Protein 4N6K (pdb70)

Solvent-accessible surface area: 13671 Å² total; per-residue (Å²): 120,163,11,49,0,80,0,1,1,22,20,19,79,65,14,38,2,5,109,4,0,61,56,8,6,102,17,0,100,113,109,1,136,6,6,0,43,10,62,35,45,34,104,48,116,46,56,8,31,80,112,0,0,64,38,0,44,164,21,29,126,10,0,0,0,5,9,0,7,8,0,0,85,46,2,25,0,0,34,0,0,6,7,7,38,11,19,170,42,19,68,12,2,19,67,0,16,115,17,106,19,0,119,132,2,42,41,48,0,70,163,96,18,0,38,5,6,9,3,15,0,0,11,2,15,17,1,1,0,1,116,110,88,1,112,42,27,64,58,0,160,52,7,80,0,4,0,6,46,14,100,19,0,58,40,1,0,79,30,0,30,9,74,19,32,58,33,55,46,79,106,0,61,81,12,10,107,131,42,96,1,49,0,0,1,2,1,6,23,15,2,35,15,22,114,4,22,115,13,50,3,66,28,0,3,30,3,100,1,2,9,0,0,2,0,0,0,0,1,19,133,17,21,106,112,5,45,76,135,30,38,134,43,0,52,54,25,1,60,81,11,0,63,108,1,5,87,51,1,94,91,69,49,44,46,19,29,154,76,0,84,86,91,36,3,144,44,24,123,29,75,18,100,30,0,117,69,30,0,145,96,48,50,155,78,55,196,47,16,62,113,22,3,10,119,43,0,68,152,63,4,84,59,31,50,62,108,101,164,178,178

Foldseek 3Di:
DAAEAEEEEQDDCLFVLNVLVVVLQVQLCVVVVNRYHYDYDYRCPDQAQLRQVVCQLVAHSYKYKAALLSCCVLQVLSLLLFAWPQDDALVLNVVVCPDPLVVVSQVSCVVSFKHWLDNQLFRFQKWWWFLDDAAFLVVQAAFEEEDAPGPRGCLLNVLSNHRYDHDRPVVPLVCCQVPVGRTYMGGLSRCVSVVSLVGNGQETEPQSTTGDGIIMIHGSVVLVPDDPVSNVSSSVSVVVSSVVSSVVCVVCVVVSVVVSVVSPHHYDYHPNVNSCVSRVVVSDDDPNHDPCSNVVSNVSSVVVVVVVVVD

Sequence (311 aa):
YKLTLKLSHVFSSPAEQLSKSMDAVAESIYEKKTDDGAINIQTFPQAQLPAYKEGVEQVVRRGAKFISVEDPSFIGDYVPDFKALYAPMLYRSFDEYVNLTQSDLVKKMQAEAEKQGIKILALDYIYGFRNLITQKVIIKTPADLKGMMKIRTPGSKSYIDTLTAMGAVATPLPWGETLSSAVQQGVVDGLEGSEFTNIGTKVYEGPTKNVANNTRHILGTCGVYISTKVWNDIPAKYQKIIQDEFTNGANHMVNLLKSSQHGGVVKELESYGVKFNEVDGDAFRAALKPLYKEQKGMTPGIYQSIFKELDAMRAENLYF

B-factor: mean 19.27, std 7.93, range [7.33, 54.13]

InterPro domains:
  IPR018389 TRAP transporter solute receptor DctP [PF03480] (36-313)
  IPR018389 TRAP transporter solute receptor DctP [PTHR33376] (4-332)
  IPR038404 TRAP transporter solute receptor DctP superfamily [G3DSA:3.40.190.170] (29-333)

Nearest PDB structures (foldseek):
  4n6k-assembly1_A  TM=1.003E+00  e=3.603E-62  Maridesulfovibrio salexigens DSM 2638
  4p8b-assembly1_A  TM=9.225E-01  e=5.425E-23  Cupriavidus necator H16
  4oan-assembly2_B  TM=9.261E-01  e=5.636E-22  Rhodopseudomonas palustris HaA2
  4n91-assembly1_A  TM=9.019E-01  e=4.158E-21  Anaerococcus prevotii DSM 20548
  7bcr-assembly1_A  TM=9.033E-01  e=2.441E-20  Advenella mimigardefordensis DPN7

Radius of gyration: 19.03 Å; Cα contacts (8 Å, |Δi|>4): 599; chains: 1; bounding box: 54×44×47 Å

Structure (mmCIF, N/CA/C/O backbone):
data_4N6K
#
_entry.id   4N6K
#
_cell.length_a   83.024
_cell.length_b   54.182
_cell.length_c   73.508
_cell.angle_alpha   90.000
_cell.angle_beta   104.980
_cell.angle_gamma   90.000
#
_symmetry.space_group_name_H-M   'C 1 2 1'
#
loop_
_entity.id
_entity.type
_entity.pdbx_description
1 polymer 'TRAP dicarboxylate transporter-DctP subunit'
2 non-polymer 'bis[(2S)-2,3-dihydroxypropyl] hydrogen phosphate'
3 water water
#
loop_
_atom_site.group_PDB
_atom_site.id
_atom_site.type_symbol
_atom_site.label_atom_id
_atom_site.label_alt_id
_atom_site.label_comp_id
_atom_site.label_asym_id
_atom_site.label_entity_id
_atom_site.label_seq_id
_atom_site.pdbx_PDB_ins_code
_atom_site.Cartn_x
_atom_site.Cartn_y
_atom_site.Cartn_z
_atom_site.occupancy
_atom_site.B_iso_or_equiv
_atom_site.auth_seq_id
_atom_site.auth_comp_id
_atom_site.auth_asym_id
_atom_site.auth_atom_id
_atom_site.pdbx_PDB_model_num
ATOM 1 N N . TYR A 1 29 ? -4.120 28.845 36.306 1.00 28.44 29 TYR A N 1
ATOM 2 C CA . TYR A 1 29 ? -2.902 28.038 36.258 1.00 27.14 29 TYR A CA 1
ATOM 3 C C . TYR A 1 29 ? -1.657 28.907 36.146 1.00 26.02 29 TYR A C 1
ATOM 4 O O . TYR A 1 29 ? -1.626 29.859 35.364 1.00 26.41 29 TYR A O 1
ATOM 21 N N . LYS A 1 30 ? -0.638 28.579 36.940 1.00 24.43 30 LYS A N 1
ATOM 22 C CA . LYS A 1 30 ? 0.628 29.297 36.904 1.00 24.25 30 LYS A CA 1
ATOM 23 C C . LYS A 1 30 ? 1.777 28.311 37.023 1.00 21.70 30 LYS A C 1
ATOM 24 O O . LYS A 1 30 ? 1.742 27.403 37.856 1.00 22.80 30 LYS A O 1
ATOM 43 N N . LEU A 1 31 ? 2.803 28.502 36.199 1.00 18.42 31 LEU A N 1
ATOM 44 C CA . LEU A 1 31 ? 4.016 27.704 36.275 1.00 17.10 31 LEU A CA 1
ATOM 45 C C . LEU A 1 31 ? 5.195 28.593 35.963 1.00 16.63 31 LEU A C 1
ATOM 46 O O . LEU A 1 31 ? 5.175 29.349 34.992 1.00 17.64 31 LEU A O 1
ATOM 62 N N . THR A 1 32 ? 6.210 28.519 36.812 1.00 15.24 32 THR A N 1
ATOM 63 C CA . THR A 1 32 ? 7.448 29.250 36.589 1.00 14.34 32 THR A CA 1
ATOM 64 C C . THR A 1 32 ? 8.558 28.226 36.370 1.00 13.27 32 THR A C 1
ATOM 65 O O . THR A 1 32 ? 8.665 27.262 37.122 1.00 15.01 32 THR A O 1
ATOM 76 N N . LEU A 1 33 ? 9.360 28.430 35.324 1.00 12.56 33 LEU A N 1
ATOM 77 C CA . LEU A 1 33 ? 10.409 27.488 34.919 1.00 11.72 33 LEU A CA 1
ATOM 78 C C . LEU A 1 33 ? 11.724 28.230 34.792 1.00 11.96 33 LEU A C 1
ATOM 79 O O . LEU A 1 33 ? 11.761 29.337 34.278 1.00 12.77 33 LEU A O 1
ATOM 95 N N . LYS A 1 34 ? 12.803 27.610 35.257 1.00 10.92 34 LYS A N 1
ATOM 96 C CA . LYS A 1 34 ? 14.144 28.188 35.105 1.00 10.78 34 LYS A CA 1
ATOM 97 C C . LYS A 1 34 ? 14.827 27.540 33.907 1.00 10.70 34 LYS A C 1
ATOM 98 O O . LYS A 1 34 ? 15.007 26.320 33.893 1.00 11.35 34 LYS A O 1
ATOM 117 N N . LEU A 1 35 ? 15.205 28.351 32.918 1.00 9.89 35 LEU A N 1
ATOM 118 C CA . LEU A 1 35 ? 15.873 27.860 31.722 1.00 9.36 35 LEU A CA 1
ATOM 119 C C . LEU A 1 35 ? 17.356 28.189 31.790 1.00 10.12 35 LEU A C 1
ATOM 120 O O . LEU A 1 35 ? 17.736 29.330 31.977 1.00 10.41 35 LEU A O 1
ATOM 136 N N . SER A 1 36 ? 18.181 27.158 31.656 1.00 9.50 36 SER A N 1
ATOM 137 C CA . SER A 1 36 ? 19.620 27.284 31.818 1.00 8.76 36 SER A CA 1
ATOM 138 C C . SER A 1 36 ? 20.374 26.841 30.579 1.00 8.66 36 SER A C 1
ATOM 139 O O . SER A 1 36 ? 20.069 25.798 30.005 1.00 8.94 36 SER A O 1
ATOM 147 N N . HIS A 1 37 ? 21.350 27.651 30.169 1.00 8.63 37 HIS A N 1
ATOM 148 C CA . HIS A 1 37 ? 22.268 27.300 29.098 1.00 8.81 37 HIS A CA 1
ATOM 149 C C . HIS A 1 37 ? 23.596 27.994 29.371 1.00 8.34 37 HIS A C 1
ATOM 150 O O . HIS A 1 37 ? 23.716 28.787 30.319 1.00 8.96 37 HIS A O 1
ATOM 165 N N . VAL A 1 38 ? 24.608 27.697 28.553 1.00 8.35 38 VAL A N 1
ATOM 166 C CA . VAL A 1 38 ? 25.975 28.119 28.816 1.00 8.80 38 VAL A CA 1
ATOM 167 C C . VAL A 1 38 ? 26.406 29.342 28.026 1.00 8.87 38 VAL A C 1
ATOM 168 O O . VAL A 1 38 ? 27.533 29.811 28.201 1.00 9.62 38 VAL A O 1
ATOM 181 N N . PHE A 1 39 ? 25.561 29.792 27.101 1.00 9.40 39 PHE A N 1
ATOM 182 C CA . PHE A 1 39 ? 25.886 30.840 26.134 1.00 9.96 39 PHE A CA 1
ATOM 183 C C . PHE A 1 39 ? 25.869 32.247 26.729 1.00 10.36 39 PHE A C 1
ATOM 184 O O . PHE A 1 39 ? 25.302 32.499 27.790 1.00 11.05 39 PHE A O 1
ATOM 201 N N A SER A 1 40 ? 26.494 33.164 25.997 0.60 11.31 40 SER A N 1
ATOM 202 N N B SER A 1 40 ? 26.520 33.167 26.022 0.40 11.62 40 SER A N 1
ATOM 203 C CA A SER A 1 40 ? 26.673 34.539 26.419 0.60 11.92 40 SER A CA 1
ATOM 204 C CA B SER A 1 40 ? 26.678 34.538 26.482 0.40 12.55 40 SER A CA 1
ATOM 205 C C A SER A 1 40 ? 25.568 35.417 25.841 0.60 13.02 40 SER A C 1
ATOM 206 C C B SER A 1 40 ? 25.629 35.436 25.832 0.40 13.57 40 SER A C 1
ATOM 207 O O A SER A 1 40 ? 24.973 35.087 24.823 0.60 12.97 40 SER A O 1
ATOM 208 O O B SER A 1 40 ? 25.136 35.139 24.748 0.40 13.76 40 SER A O 1
ATOM 223 N N . PRO A 1 41 ? 25.279 36.540 26.500 1.00 14.75 41 PRO A N 1
ATOM 224 C CA . PRO A 1 41 ? 24.191 37.401 26.005 1.00 16.28 41 PRO A CA 1
ATOM 225 C C . PRO A 1 41 ? 24.292 37.826 24.534 1.00 16.29 41 PRO A C 1
ATOM 226 O O . PRO A 1 41 ? 23.252 37.986 23.879 1.00 17.34 41 PRO A O 1
ATOM 237 N N . ALA A 1 42 ? 25.503 38.004 24.014 1.00 16.05 42 ALA A N 1
ATOM 238 C CA . ALA A 1 42 ? 25.683 38.456 22.632 1.00 16.02 42 ALA A CA 1
ATOM 239 C C . ALA A 1 42 ? 25.356 37.375 21.613 1.00 15.67 42 ALA A C 1
ATOM 240 O O . ALA A 1 42 ? 25.196 37.660 20.430 1.00 17.15 42 ALA A O 1
ATOM 247 N N . GLU A 1 43 ? 25.277 36.131 22.060 1.00 13.81 43 GLU A N 1
ATOM 248 C CA . GLU A 1 43 ? 25.064 35.022 21.142 1.00 12.77 43 GLU A CA 1
ATOM 249 C C . GLU A 1 43 ? 23.588 34.819 20.848 1.00 12.33 43 GLU A C 1
ATOM 250 O O . GLU A 1 43 ? 22.733 34.980 21.715 1.00 12.56 43 GLU A O 1
ATOM 262 N N . GLN A 1 44 ? 23.287 34.492 19.602 1.00 12.76 44 GLN A N 1
ATOM 263 C CA . GLN A 1 44 ? 21.896 34.320 19.193 1.00 12.76 44 GLN A CA 1
ATOM 264 C C . GLN A 1 44 ? 21.185 33.236 20.001 1.00 11.73 44 GLN A C 1
ATOM 265 O O . GLN A 1 44 ? 19.995 33.358 20.254 1.00 12.56 44 GLN A O 1
ATOM 279 N N . LEU A 1 45 ? 21.882 32.182 20.432 1.00 10.98 45 LEU A N 1
ATOM 280 C CA . LEU A 1 45 ? 21.201 31.151 21.220 1.00 10.90 45 LEU A CA 1
ATOM 281 C C . LEU A 1 45 ? 20.507 31.833 22.411 1.00 11.08 45 LEU A C 1
ATOM 282 O O . LEU A 1 45 ? 19.335 31.582 22.730 1.00 11.67 45 LEU A O 1
ATOM 298 N N . SER A 1 46 ? 21.245 32.693 23.102 1.00 10.86 46 SER A N 1
ATOM 299 C CA . SER A 1 46 ? 20.729 33.393 24.271 1.00 11.95 46 SER A CA 1
ATOM 300 C C . SER A 1 46 ? 19.564 34.301 23.903 1.00 12.16 46 SER A C 1
ATOM 301 O O . SER A 1 46 ? 18.540 34.331 24.596 1.00 12.61 46 SER A O 1
ATOM 309 N N . LYS A 1 47 ? 19.722 35.058 22.826 1.00 12.49 47 LYS A N 1
ATOM 310 C CA . LYS A 1 47 ? 18.678 35.967 22.373 1.00 13.60 47 LYS A CA 1
ATOM 311 C C . LYS A 1 47 ? 17.409 35.217 21.967 1.00 13.60 47 LYS A C 1
ATOM 312 O O . LYS A 1 47 ? 16.293 35.668 22.244 1.00 14.29 47 LYS A O 1
ATOM 331 N N . SER A 1 48 ? 17.576 34.078 21.313 1.00 12.92 48 SER A N 1
ATOM 332 C CA . SER A 1 48 ? 16.451 33.233 20.924 1.00 13.02 48 SER A CA 1
ATOM 333 C C . SER A 1 48 ? 15.720 32.647 22.121 1.00 12.64 48 SER A C 1
ATOM 334 O O . SER A 1 48 ? 14.480 32.627 22.145 1.00 12.95 48 SER A O 1
ATOM 342 N N . MET A 1 49 ? 16.451 32.208 23.138 1.00 12.01 49 MET A N 1
ATOM 343 C CA . MET A 1 49 ? 15.789 31.710 24.328 1.00 11.93 49 MET A CA 1
ATOM 344 C C . MET A 1 49 ? 14.973 32.826 24.999 1.00 12.28 49 MET A C 1
ATOM 345 O O . MET A 1 49 ? 13.840 32.596 25.426 1.00 13.20 49 MET A O 1
ATOM 359 N N . ASP A 1 50 ? 15.543 34.030 25.091 1.00 12.98 50 ASP A N 1
ATOM 360 C CA . ASP A 1 50 ? 14.812 35.166 25.658 1.00 14.41 50 ASP A CA 1
ATOM 361 C C . ASP A 1 50 ? 13.537 35.453 24.859 1.00 14.60 50 ASP A C 1
ATOM 362 O O . ASP A 1 50 ? 12.469 35.683 25.422 1.00 15.54 50 ASP A O 1
ATOM 371 N N . ALA A 1 51 ? 13.655 35.446 23.535 1.00 14.72 51 ALA A N 1
ATOM 372 C CA . ALA A 1 51 ? 12.521 35.764 22.668 1.00 14.90 51 ALA A CA 1
ATOM 373 C C . ALA A 1 51 ? 11.411 34.729 22.791 1.00 14.47 51 ALA A C 1
ATOM 374 O O . ALA A 1 51 ? 10.232 35.068 22.842 1.00 15.43 51 ALA A O 1
ATOM 381 N N . VAL A 1 52 ? 11.786 33.462 22.847 1.00 13.29 52 VAL A N 1
ATOM 382 C CA . VAL A 1 52 ? 10.807 32.400 22.955 1.00 13.17 52 VAL A CA 1
ATOM 383 C C . VAL A 1 52 ? 10.135 32.442 24.318 1.00 13.22 52 VAL A C 1
ATOM 384 O O . VAL A 1 52 ? 8.914 32.324 24.411 1.00 14.02 52 VAL A O 1
ATOM 397 N N . ALA A 1 53 ? 10.924 32.634 25.372 1.00 13.02 53 ALA A N 1
ATOM 398 C CA . ALA A 1 53 ? 10.373 32.745 26.715 1.00 13.49 53 ALA A CA 1
ATOM 399 C C . ALA A 1 53 ? 9.378 33.895 26.790 1.00 14.02 53 ALA A C 1
ATOM 400 O O . ALA A 1 53 ? 8.293 33.750 27.358 1.00 15.05 53 ALA A O 1
ATOM 407 N N . GLU A 1 54 ? 9.738 35.040 26.224 1.00 15.47 54 GLU A N 1
ATOM 408 C CA . GLU A 1 54 ? 8.856 36.211 26.266 1.00 17.99 54 GLU A CA 1
ATOM 409 C C . GLU A 1 54 ? 7.568 35.936 25.486 1.00 18.00 54 GLU A C 1
ATOM 410 O O . GLU A 1 54 ? 6.462 36.253 25.945 1.00 18.46 54 GLU A O 1
ATOM 422 N N . SER A 1 55 ? 7.721 35.354 24.300 1.00 17.32 55 SER A N 1
ATOM 423 C CA . SER A 1 55 ? 6.587 35.014 23.453 1.00 17.40 55 SER A CA 1
ATOM 424 C C . SER A 1 55 ? 5.618 34.076 24.182 1.00 16.37 55 SER A C 1
ATOM 425 O O . SER A 1 55 ? 4.403 34.286 24.172 1.00 16.95 55 SER A O 1
ATOM 433 N N . ILE A 1 56 ? 6.158 33.047 24.832 1.00 15.59 56 ILE A N 1
ATOM 434 C CA . ILE A 1 56 ? 5.319 32.103 25.547 1.00 15.25 56 ILE A CA 1
ATOM 435 C C . ILE A 1 56 ? 4.596 32.787 26.711 1.00 15.17 56 ILE A C 1
ATOM 436 O O . ILE A 1 56 ? 3.405 32.545 26.953 1.00 15.77 56 ILE A O 1
ATOM 452 N N . TYR A 1 57 ? 5.301 33.654 27.436 1.00 15.46 57 TYR A N 1
ATOM 453 C CA . TYR A 1 57 ? 4.685 34.391 28.530 1.00 17.17 57 TYR A CA 1
ATOM 454 C C . TYR A 1 57 ? 3.491 35.183 28.011 1.00 18.13 57 TYR A C 1
ATOM 455 O O . TYR A 1 57 ? 2.388 35.137 28.573 1.00 18.83 57 TYR A O 1
ATOM 473 N N . GLU A 1 58 ? 3.724 35.935 26.949 1.00 18.10 58 GLU A N 1
ATOM 474 C CA . GLU A 1 58 ? 2.692 36.787 26.377 1.00 18.96 58 GLU A CA 1
ATOM 475 C C . GLU A 1 58 ? 1.519 35.977 25.863 1.00 19.30 58 GLU A C 1
ATOM 476 O O . GLU A 1 58 ? 0.370 36.316 26.130 1.00 20.30 58 GLU A O 1
ATOM 488 N N A LYS A 1 59 ? 1.805 34.919 25.118 0.77 18.76 59 LYS A N 1
ATOM 489 N N B LYS A 1 59 ? 1.804 34.909 25.128 0.23 19.16 59 LYS A N 1
ATOM 490 C CA A LYS A 1 59 ? 0.768 34.145 24.457 0.77 18.50 59 LYS A CA 1
ATOM 491 C CA B LYS A 1 59 ? 0.759 34.143 24.457 0.23 19.16 59 LYS A CA 1
ATOM 492 C C A LYS A 1 59 ? -0.015 33.250 25.413 0.77 18.53 59 LYS A C 1
ATOM 493 C C B LYS A 1 59 ? 0.028 33.180 25.388 0.23 18.89 59 LYS A C 1
ATOM 494 O O A LYS A 1 59 ? -1.097 32.772 25.071 0.77 19.59 59 LYS A O 1
ATOM 495 O O B LYS A 1 59 ? -0.958 32.559 24.994 0.23 19.39 59 LYS A O 1
ATOM 532 N N . THR A 1 60 ? 0.512 33.057 26.620 1.00 18.41 60 THR A N 1
ATOM 533 C CA . THR A 1 60 ? -0.188 32.282 27.642 1.00 18.24 60 THR A CA 1
ATOM 534 C C . THR A 1 60 ? -0.779 33.202 28.704 1.00 20.21 60 THR A C 1
ATOM 535 O O . THR A 1 60 ? -1.230 32.742 29.753 1.00 19.75 60 THR A O 1
ATOM 547 N N A ASP A 1 61 ? -0.745 34.501 28.422 0.61 20.23 61 ASP A N 1
ATOM 548 N N B ASP A 1 61 ? -0.833 34.498 28.407 0.39 21.13 61 ASP A N 1
ATOM 549 C CA A ASP A 1 61 ? -1.336 35.499 29.304 0.61 22.24 61 ASP A CA 1
ATOM 550 C CA B ASP A 1 61 ? -1.338 35.496 29.355 0.39 22.67 61 ASP A CA 1
ATOM 551 C C A ASP A 1 61 ? -0.687 35.441 30.690 0.61 22.04 61 ASP A C 1
ATOM 552 C C B ASP A 1 61 ? -0.703 35.306 30.720 0.39 22.16 61 ASP A C 1
ATOM 553 O O A ASP A 1 61 ? -1.339 35.682 31.705 0.61 23.15 61 ASP A O 1
ATOM 554 O O B ASP A 1 61 ? -1.380 35.309 31.748 0.39 22.70 61 ASP A O 1
ATOM 571 N N . GLY A 1 62 ? 0.609 35.120 30.719 1.00 21.33 62 GLY A N 1
ATOM 572 C CA . GLY A 1 62 ? 1.367 35.057 31.954 1.00 21.13 62 GLY A CA 1
ATOM 573 C C . GLY A 1 62 ? 1.321 33.728 32.689 1.00 20.48 62 GLY A C 1
ATOM 574 O O . GLY A 1 62 ? 1.938 33.600 33.739 1.00 22.14 62 GLY A O 1
ATOM 579 N N . ALA A 1 63 ? 0.621 32.736 32.149 1.00 19.06 63 ALA A N 1
ATOM 580 C CA . ALA A 1 63 ? 0.459 31.459 32.843 1.00 18.53 63 ALA A CA 1
ATOM 581 C C . ALA A 1 63 ? 1.753 30.639 32.859 1.00 17.90 63 ALA A C 1
ATOM 582 O O . ALA A 1 63 ? 2.025 29.928 33.819 1.00 19.59 63 ALA A O 1
ATOM 589 N N . ILE A 1 64 ? 2.545 30.738 31.798 1.00 16.87 64 ILE A N 1
ATOM 590 C CA . ILE A 1 64 ? 3.800 30.001 31.699 1.00 16.26 64 ILE A CA 1
ATOM 591 C C . ILE A 1 64 ? 4.899 31.037 31.696 1.00 16.46 64 ILE A C 1
ATOM 592 O O . ILE A 1 64 ? 5.018 31.818 30.747 1.00 16.43 64 ILE A O 1
ATOM 608 N N . ASN A 1 65 ? 5.708 31.032 32.757 1.00 16.07 65 ASN A N 1
ATOM 609 C CA . ASN A 1 65 ? 6.751 32.023 32.938 1.00 15.92 65 ASN A CA 1
ATOM 610 C C . ASN A 1 65 ? 8.123 31.365 32.947 1.00 14.26 65 ASN A C 1
ATOM 611 O O . ASN A 1 65 ? 8.612 30.885 33.980 1.00 14.24 65 ASN A O 1
ATOM 622 N N . ILE A 1 66 ? 8.747 31.343 31.779 1.00 14.28 66 ILE A N 1
ATOM 623 C CA . ILE A 1 66 ? 10.086 30.812 31.627 1.00 13.22 66 ILE A CA 1
ATOM 624 C C . ILE A 1 66 ? 11.060 31.956 31.806 1.00 12.96 66 ILE A C 1
ATOM 625 O O . ILE A 1 66 ? 11.012 32.941 31.085 1.00 14.08 66 ILE A O 1
ATOM 641 N N . GLN A 1 67 ? 11.929 31.814 32.796 1.00 12.33 67 GLN A N 1
ATOM 642 C CA . GLN A 1 67 ? 12.949 32.808 33.116 1.00 11.94 67 GLN A CA 1
ATOM 643 C C . GLN A 1 67 ? 14.268 32.241 32.631 1.00 11.90 67 GLN A C 1
ATOM 644 O O . GLN A 1 67 ? 14.552 31.079 32.876 1.00 12.31 67 GLN A O 1
ATOM 658 N N . THR A 1 68 ? 15.072 33.050 31.953 1.00 12.57 68 THR A N 1
ATOM 659 C CA . THR A 1 68 ? 16.309 32.567 31.356 1.00 12.00 68 THR A CA 1
ATOM 660 C C . THR A 1 68 ? 17.561 32.948 32.165 1.00 11.98 68 THR A C 1
ATOM 661 O O . THR A 1 68 ? 17.663 34.031 32.748 1.00 13.06 68 THR A O 1
ATOM 672 N N . PHE A 1 69 ? 18.538 32.047 32.148 1.00 11.33 69 PHE A N 1
ATOM 673 C CA . PHE A 1 69 ? 19.759 32.189 32.923 1.00 10.58 69 PHE A CA 1
ATOM 674 C C . PHE A 1 69 ? 20.936 31.774 32.063 1.00 10.41 69 PHE A C 1
ATOM 675 O O . PHE A 1 69 ? 21.255 30.589 31.965 1.00 10.82 69 PHE A O 1
ATOM 692 N N . PRO A 1 70 ? 21.586 32.760 31.429 1.00 11.01 70 PRO A N 1
ATOM 693 C CA . PRO A 1 70 ? 22.707 32.458 30.542 1.00 10.67 70 PRO A CA 1
ATOM 694 C C . PRO A 1 70 ? 23.992 32.166 31.313 1.00 10.53 70 PRO A C 1
ATOM 695 O O . PRO A 1 70 ? 24.064 32.290 32.556 1.00 10.97 70 PRO A O 1
ATOM 706 N N . GLN A 1 71 ? 25.023 31.792 30.558 1.00 9.94 71 GLN A N 1
ATOM 707 C CA . GLN A 1 71 ? 26.402 31.703 31.054 1.00 10.65 71 GLN A CA 1
ATOM 708 C C . GLN A 1 71 ? 26.625 30.726 32.196 1.00 9.94 71 GLN A C 1
ATOM 709 O O . GLN A 1 71 ? 27.517 30.894 33.022 1.00 10.85 71 GLN A O 1
ATOM 723 N N . ALA A 1 72 ? 25.824 29.669 32.237 1.00 9.24 72 ALA A N 1
ATOM 724 C CA . ALA A 1 72 ? 26.042 28.606 33.206 1.00 9.42 72 ALA A CA 1
ATOM 725 C C . ALA A 1 72 ? 26.076 29.128 34.634 1.00 9.24 72 ALA A C 1
ATOM 726 O O . ALA A 1 72 ? 26.779 28.613 35.486 1.00 9.71 72 ALA A O 1
ATOM 733 N N . GLN A 1 73 ? 25.218 30.086 34.925 1.00 9.57 73 GLN A N 1
ATOM 734 C CA . GLN A 1 73 ? 25.031 30.523 36.308 1.00 9.89 73 GLN A CA 1
ATOM 735 C C . GLN A 1 73 ? 24.148 29.565 37.108 1.00 9.61 73 GLN A C 1
ATOM 736 O O . GLN A 1 73 ? 24.208 29.562 38.335 1.00 10.12 73 GLN A O 1
ATOM 750 N N . LEU A 1 74 ? 23.355 28.775 36.403 1.00 8.86 74 LEU A N 1
ATOM 751 C CA . LEU A 1 74 ? 22.571 27.674 36.959 1.00 8.80 74 LEU A CA 1
ATOM 752 C C . LEU A 1 74 ? 23.199 26.354 36.481 1.00 8.49 74 LEU A C 1
ATOM 753 O O . LEU A 1 74 ? 24.068 26.351 35.613 1.00 8.98 74 LEU A O 1
ATOM 769 N N . PRO A 1 75 ? 22.770 25.224 37.056 1.00 8.65 75 PRO A N 1
ATOM 770 C CA . PRO A 1 75 ? 23.235 23.935 36.544 1.00 8.84 75 PRO A CA 1
ATOM 771 C C . PRO A 1 75 ? 23.147 23.891 35.021 1.00 8.36 75 PRO A C 1
ATOM 772 O O . PRO A 1 75 ? 22.114 24.263 34.447 1.00 8.97 75 PRO A O 1
ATOM 783 N N . ALA A 1 76 ? 24.212 23.437 34.378 1.00 7.89 76 ALA A N 1
ATOM 784 C CA . ALA A 1 76 ? 24.285 23.412 32.931 1.00 8.05 76 ALA A CA 1
ATOM 785 C C . ALA A 1 76 ? 25.099 22.201 32.499 1.00 7.33 76 ALA A C 1
ATOM 786 O O . ALA A 1 76 ? 25.552 21.407 33.332 1.00 8.18 76 ALA A O 1
ATOM 793 N N . TYR A 1 77 ? 25.282 22.049 31.194 1.00 8.24 77 TYR A N 1
ATOM 794 C CA . TYR A 1 77 ? 25.830 20.818 30.650 1.00 8.26 77 TYR A CA 1
ATOM 795 C C . TYR A 1 77 ? 25.077 19.626 31.277 1.00 8.48 77 TYR A C 1
ATOM 796 O O . TYR A 1 77 ? 23.837 19.654 31.376 1.00 9.70 77 TYR A O 1
ATOM 814 N N . LYS A 1 78 ? 25.765 18.563 31.693 1.00 9.83 78 LYS A N 1
ATOM 815 C CA . LYS A 1 78 ? 25.042 17.405 32.193 1.00 10.78 78 LYS A CA 1
ATOM 816 C C . LYS A 1 78 ? 24.295 17.717 33.493 1.00 9.39 78 LYS A C 1
ATOM 817 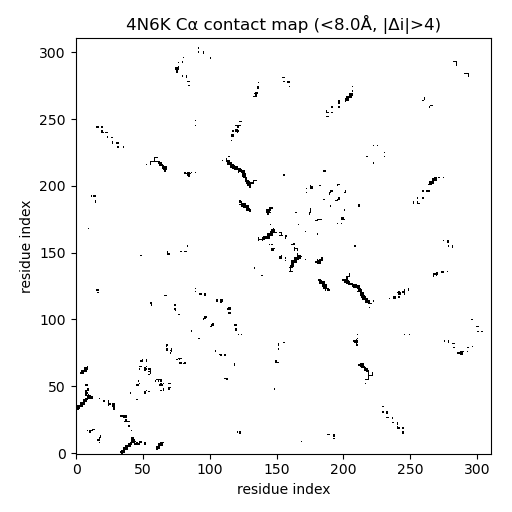O O . LYS A 1 78 ? 23.279 17.101 33.795 1.00 10.42 78 LYS A O 1
ATOM 836 N N . GLU A 1 79 ? 24.802 18.668 34.264 1.00 9.10 79 GLU A N 1
ATOM 837 C CA . GLU A 1 79 ? 24.140 19.049 35.496 1.00 9.40 79 GLU A CA 1
ATOM 838 C C . GLU A 1 79 ? 22.763 19.670 35.229 1.00 8.98 79 GLU A C 1
ATOM 839 O O . GLU A 1 79 ? 21.829 19.497 36.005 1.00 9.95 79 GLU A O 1
ATOM 851 N N . GLY A 1 80 ? 22.613 20.372 34.112 1.00 8.43 80 GLY A N 1
ATOM 852 C CA . GLY A 1 80 ? 21.328 20.906 33.716 1.00 8.92 80 GLY A CA 1
ATOM 853 C C . GLY A 1 80 ? 20.378 19.799 33.300 1.00 8.58 80 GLY A C 1
ATOM 854 O O . GLY A 1 80 ? 19.223 19.776 33.691 1.00 9.07 80 GLY A O 1
ATOM 858 N N . VAL A 1 81 ? 20.864 18.855 32.506 1.00 8.63 81 VAL A N 1
ATOM 859 C CA . VAL A 1 81 ? 20.034 17.734 32.079 1.00 9.23 81 VAL A CA 1
ATOM 860 C C . VAL A 1 81 ? 19.621 16.923 33.307 1.00 9.06 81 VAL A C 1
ATOM 861 O O . VAL A 1 81 ? 18.496 16.439 33.385 1.00 10.00 81 VAL A O 1
ATOM 874 N N . GLU A 1 82 ? 20.508 16.809 34.293 1.00 9.44 82 GLU A N 1
ATOM 875 C CA . GLU A 1 82 ? 20.159 16.087 35.503 1.00 10.75 82 GLU A CA 1
ATOM 876 C C . GLU A 1 82 ? 18.952 16.707 36.226 1.00 9.89 82 GLU A C 1
ATOM 877 O O . GLU A 1 82 ? 18.116 15.985 36.758 1.00 10.60 82 GLU A O 1
ATOM 889 N N . GLN A 1 83 ? 18.867 18.038 36.261 1.00 9.16 83 GLN A N 1
ATOM 890 C CA . GLN A 1 83 ? 17.710 18.680 36.866 1.00 9.39 83 GLN A CA 1
ATOM 891 C C . GLN A 1 83 ? 16.421 18.276 36.135 1.00 9.62 83 GLN A C 1
ATOM 892 O O . GLN A 1 83 ? 15.386 18.073 36.766 1.00 10.89 83 GLN A O 1
ATOM 906 N N . VAL A 1 84 ? 16.479 18.211 34.809 1.00 9.72 84 VAL A N 1
ATOM 907 C CA . VAL A 1 84 ? 15.356 17.758 34.008 1.00 10.56 84 VAL A CA 1
ATOM 908 C C . VAL A 1 84 ? 14.970 16.324 34.363 1.00 10.53 84 VAL A C 1
ATOM 909 O O . VAL A 1 84 ? 13.797 16.036 34.654 1.00 11.13 84 VAL A O 1
ATOM 922 N N . VAL A 1 85 ? 15.936 15.421 34.405 1.00 11.29 85 VAL A N 1
ATOM 923 C CA . VAL A 1 85 ? 15.625 14.045 34.722 1.00 12.55 85 VAL A CA 1
ATOM 924 C C . VAL A 1 85 ? 14.980 13.960 36.108 1.00 13.32 85 VAL A C 1
ATOM 925 O O . VAL A 1 85 ? 14.015 13.217 36.293 1.00 14.99 85 VAL A O 1
ATOM 938 N N A ARG A 1 86 ? 15.502 14.745 37.053 0.44 13.13 86 ARG A N 1
ATOM 939 N N B ARG A 1 86 ? 15.471 14.768 37.048 0.56 12.03 86 ARG A N 1
ATOM 940 C CA A ARG A 1 86 ? 15.012 14.765 38.435 0.44 13.93 86 ARG A CA 1
ATOM 941 C CA B ARG A 1 86 ? 14.981 14.757 38.431 0.56 12.33 86 ARG A CA 1
ATOM 942 C C A ARG A 1 86 ? 13.566 15.275 38.565 0.44 13.73 86 ARG A C 1
ATOM 943 C C B ARG A 1 86 ? 13.696 15.565 38.649 0.56 13.32 86 ARG A C 1
ATOM 944 O O A ARG A 1 86 ? 12.905 15.020 39.577 0.44 14.08 86 ARG A O 1
ATOM 945 O O B ARG A 1 86 ? 13.272 15.787 39.782 0.56 14.40 86 ARG A O 1
ATOM 986 N N . GLY A 1 87 ? 13.074 16.013 37.570 1.00 13.04 87 GLY A N 1
ATOM 987 C CA . GLY A 1 87 ? 11.739 16.582 37.661 1.00 13.35 87 GLY A CA 1
ATOM 988 C C . GLY A 1 87 ? 11.655 18.000 38.167 1.00 13.16 87 GLY A C 1
ATOM 989 O O . GLY A 1 87 ? 10.588 18.423 38.591 1.00 14.98 87 GLY A O 1
ATOM 994 N N . ALA A 1 88 ? 12.744 18.752 38.102 1.00 12.70 88 ALA A N 1
ATOM 995 C CA . ALA A 1 88 ? 12.736 20.140 38.533 1.00 12.73 88 ALA A CA 1
ATOM 996 C C . ALA A 1 88 ? 11.935 21.012 37.576 1.00 11.78 88 ALA A C 1
ATOM 997 O O . ALA A 1 88 ? 11.693 20.635 36.421 1.00 11.68 88 ALA A O 1
ATOM 1004 N N . LYS A 1 89 ? 11.506 22.173 38.059 1.00 13.11 89 LYS A N 1
ATOM 1005 C CA . LYS A 1 89 ? 10.820 23.160 37.225 1.00 12.85 89 LYS A CA 1
ATOM 1006 C C . LYS A 1 89 ? 11.880 23.911 36.431 1.00 11.80 89 LYS A C 1
ATOM 1007 O O . LYS A 1 89 ? 12.256 25.036 36.757 1.00 13.20 89 LYS A O 1
ATOM 1026 N N . PHE A 1 90 ? 12.352 23.256 35.381 1.00 11.07 90 PHE A N 1
ATOM 1027 C CA . PHE A 1 90 ? 13.643 23.576 34.795 1.00 10.41 90 PHE A CA 1
ATOM 1028 C C . PHE A 1 90 ? 13.609 23.197 33.321 1.00 9.57 90 PHE A C 1
ATOM 1029 O O . PHE A 1 90 ? 13.059 22.170 32.959 1.00 10.99 90 PHE A O 1
ATOM 1046 N N . ILE A 1 91 ? 14.219 24.019 32.485 1.00 9.55 91 ILE A N 1
ATOM 1047 C CA . ILE A 1 91 ? 14.416 23.687 31.082 1.00 8.76 91 ILE A CA 1
ATOM 1048 C C . ILE A 1 91 ? 15.918 23.741 30.841 1.00 8.90 91 ILE A C 1
ATOM 1049 O O . ILE A 1 91 ? 16.580 24.751 31.120 1.00 9.74 91 ILE A O 1
ATOM 1065 N N . SER A 1 92 ? 16.479 22.639 30.365 1.00 8.63 92 SER A N 1
ATOM 1066 C CA . SER A 1 92 ? 17.868 22.589 29.991 1.00 8.17 92 SER A CA 1
ATOM 1067 C C . SER A 1 92 ? 18.017 22.739 28.484 1.00 8.12 92 SER A C 1
ATOM 1068 O O . SER A 1 92 ? 17.315 22.078 27.724 1.00 9.48 92 SER A O 1
ATOM 1076 N N . VAL A 1 93 ? 18.944 23.581 28.053 1.00 8.56 93 VAL A N 1
ATOM 1077 C CA . VAL A 1 93 ? 19.175 23.817 26.638 1.00 8.66 93 VAL A CA 1
ATOM 1078 C C . VAL A 1 93 ? 20.645 23.523 26.379 1.00 8.06 93 VAL A C 1
ATOM 1079 O O . VAL A 1 93 ? 21.508 24.294 26.785 1.00 8.73 93 VAL A O 1
ATOM 1092 N N . GLU A 1 94 ? 20.896 22.357 25.805 1.00 8.48 94 GLU A N 1
ATOM 1093 C CA . GLU A 1 94 ? 22.243 21.799 25.625 1.00 7.93 94 GLU A CA 1
ATOM 1094 C C . GLU A 1 94 ? 22.243 20.962 24.370 1.00 8.08 94 GLU A C 1
ATOM 1095 O O . GLU A 1 94 ? 21.188 20.506 23.924 1.00 8.35 94 GLU A O 1
ATOM 1107 N N . ASP A 1 95 ? 23.421 20.716 23.800 1.00 7.82 95 ASP A N 1
ATOM 1108 C CA . ASP A 1 95 ? 23.452 19.854 22.627 1.00 8.50 95 ASP A CA 1
ATOM 1109 C C . ASP A 1 95 ? 23.046 18.424 22.977 1.00 8.34 95 ASP A C 1
ATOM 1110 O O . ASP A 1 95 ? 23.076 18.012 24.143 1.00 8.98 95 ASP A O 1
ATOM 1119 N N . PRO A 1 96 ? 22.614 17.650 21.976 1.00 9.03 96 PRO A N 1
ATOM 1120 C CA . PRO A 1 96 ? 22.090 16.317 22.263 1.00 10.06 96 PRO A CA 1
ATOM 1121 C C . PRO A 1 96 ? 23.094 15.355 22.874 1.00 9.81 96 PRO A C 1
ATOM 1122 O O . PRO A 1 96 ? 22.690 14.362 23.465 1.00 10.70 96 PRO A O 1
ATOM 1133 N N . SER A 1 97 ? 24.388 15.633 22.757 1.00 10.01 97 SER A N 1
ATOM 1134 C CA . SER A 1 97 ? 25.334 14.733 23.402 1.00 10.04 97 SER A CA 1
ATOM 1135 C C . SER A 1 97 ? 25.123 14.714 24.915 1.00 10.72 97 SER A C 1
ATOM 1136 O O . SER A 1 97 ? 25.485 13.747 25.573 1.00 12.84 97 SER A O 1
ATOM 1144 N N . PHE A 1 98 ? 24.535 15.772 25.468 1.00 10.67 98 PHE A N 1
ATOM 1145 C CA . PHE A 1 98 ? 24.315 15.866 26.905 1.00 10.67 98 PHE A CA 1
ATOM 1146 C C . PHE A 1 98 ? 23.098 15.101 27.381 1.00 10.54 98 PHE A C 1
ATOM 1147 O O . PHE A 1 98 ? 22.928 14.946 28.586 1.00 11.89 98 PHE A O 1
ATOM 1164 N N . ILE A 1 99 ? 22.304 14.556 26.458 1.00 11.08 99 ILE A N 1
ATOM 1165 C CA . ILE A 1 99 ? 21.293 13.590 26.859 1.00 11.63 99 ILE A CA 1
ATOM 1166 C C . ILE A 1 99 ? 21.666 12.157 26.469 1.00 11.86 99 ILE A C 1
ATOM 1167 O O . ILE A 1 99 ? 20.947 11.220 26.798 1.00 12.90 99 ILE A O 1
ATOM 1183 N N . GLY A 1 100 ? 22.824 11.977 25.840 1.00 12.35 100 GLY A N 1
ATOM 1184 C CA . GLY A 1 100 ? 23.199 10.673 25.345 1.00 12.65 100 GLY A CA 1
ATOM 1185 C C . GLY A 1 100 ? 23.464 9.616 26.400 1.00 13.28 100 GLY A C 1
ATOM 1186 O O . GLY A 1 100 ? 23.327 8.433 26.107 1.00 14.81 100 GLY A O 1
ATOM 1190 N N . ASP A 1 101 ? 23.833 10.014 27.619 1.00 13.02 101 ASP A N 1
ATOM 1191 C CA . ASP A 1 101 ? 24.054 9.029 28.673 1.00 15.60 101 ASP A CA 1
ATOM 1192 C C . ASP A 1 101 ? 22.715 8.440 29.117 1.00 16.36 101 ASP A C 1
ATOM 1193 O O . ASP A 1 101 ? 22.646 7.328 29.642 1.00 18.68 101 ASP A O 1
ATOM 1202 N N . TYR A 1 102 ? 21.640 9.198 28.919 1.00 16.13 102 TYR A N 1
ATOM 1203 C CA . TYR A 1 102 ? 20.307 8.756 29.321 1.00 17.41 102 TYR A CA 1
ATOM 1204 C C . TYR A 1 102 ? 19.611 8.053 28.154 1.00 17.64 102 TYR A C 1
ATOM 1205 O O . TYR A 1 102 ? 18.848 7.096 28.351 1.00 19.79 102 TYR A O 1
ATOM 1223 N N . VAL A 1 103 ? 19.871 8.543 26.940 1.00 17.70 103 VAL A N 1
ATOM 1224 C CA . VAL A 1 103 ? 19.250 8.028 25.729 1.00 18.25 103 VAL A CA 1
ATOM 1225 C C . VAL A 1 103 ? 20.313 7.849 24.632 1.00 16.62 103 VAL A C 1
ATOM 1226 O O . VAL A 1 103 ? 20.590 8.771 23.865 1.00 15.33 103 VAL A O 1
ATOM 1239 N N . PRO A 1 104 ? 20.947 6.667 24.573 1.00 17.75 104 PRO A N 1
ATOM 1240 C CA . PRO A 1 104 ? 22.166 6.531 23.759 1.00 18.04 104 PRO A CA 1
ATOM 1241 C C . PRO A 1 104 ? 22.011 6.810 22.264 1.00 17.02 104 PRO A C 1
ATOM 1242 O O . PRO A 1 104 ? 22.990 7.198 21.642 1.00 16.62 104 PRO A O 1
ATOM 1253 N N . ASP A 1 105 ? 20.834 6.606 21.681 1.00 16.53 105 ASP A N 1
ATOM 1254 C CA . ASP A 1 105 ? 20.652 6.925 20.271 1.00 15.33 105 ASP A CA 1
ATOM 1255 C C . ASP A 1 105 ? 21.025 8.375 19.953 1.00 14.13 105 ASP A C 1
ATOM 1256 O O . ASP A 1 105 ? 21.385 8.683 18.811 1.00 14.19 105 ASP A O 1
ATOM 1265 N N . PHE A 1 106 ? 20.927 9.277 20.928 1.00 13.16 106 PHE A N 1
ATOM 1266 C CA . PHE A 1 106 ? 21.285 10.673 20.670 1.00 12.78 106 PHE A CA 1
ATOM 1267 C C . PHE A 1 106 ? 22.777 10.872 20.443 1.00 12.16 106 PHE A C 1
ATOM 1268 O O . PHE A 1 106 ? 23.177 11.840 19.809 1.00 13.20 106 PHE A O 1
ATOM 1285 N N . LYS A 1 107 ? 23.590 9.926 20.909 1.00 13.17 107 LYS A N 1
ATOM 1286 C CA . LYS A 1 107 ? 25.001 9.928 20.564 1.00 14.12 107 LYS A CA 1
ATOM 1287 C C . LYS A 1 107 ? 25.160 9.746 19.054 1.00 14.08 107 LYS A C 1
ATOM 1288 O O . LYS A 1 107 ? 26.024 10.359 18.435 1.00 15.50 107 LYS A O 1
ATOM 1307 N N . ALA A 1 108 ? 24.335 8.898 18.446 1.00 14.15 108 ALA A N 1
ATOM 1308 C CA . ALA A 1 108 ? 24.396 8.701 16.994 1.00 13.68 108 ALA A CA 1
ATOM 1309 C C . ALA A 1 108 ? 23.902 9.926 16.230 1.00 13.16 108 ALA A C 1
ATOM 1310 O O . ALA A 1 108 ? 24.477 10.307 15.217 1.00 13.93 108 ALA A O 1
ATOM 1317 N N . LEU A 1 109 ? 22.871 10.576 16.748 1.00 12.65 109 LEU A N 1
ATOM 1318 C CA . LEU A 1 109 ? 22.361 11.774 16.113 1.00 13.20 109 LEU A CA 1
ATOM 1319 C C . LEU A 1 109 ? 23.407 12.898 16.123 1.00 13.63 109 LEU A C 1
ATOM 1320 O O . LEU A 1 109 ? 23.391 13.765 15.252 1.00 15.35 109 LEU A O 1
ATOM 1336 N N . TYR A 1 110 ? 24.284 12.891 17.125 1.00 12.70 110 TYR A N 1
ATOM 1337 C CA . TYR A 1 110 ? 25.311 13.930 17.290 1.00 12.53 110 TYR A CA 1
ATOM 1338 C C . TYR A 1 110 ? 26.676 13.431 16.851 1.00 13.11 110 TYR A C 1
ATOM 1339 O O . TYR A 1 110 ? 27.692 13.954 17.277 1.00 15.46 110 TYR A O 1
ATOM 1357 N N . ALA A 1 111 ? 26.701 12.432 15.990 1.00 12.93 111 ALA A N 1
ATOM 1358 C CA . ALA A 1 111 ? 27.963 11.907 15.491 1.00 12.79 111 ALA A CA 1
ATOM 1359 C C . ALA A 1 111 ? 28.649 12.917 14.572 1.00 11.91 111 ALA A C 1
ATOM 1360 O O . ALA A 1 111 ? 28.013 13.809 14.011 1.00 12.87 111 ALA A O 1
ATOM 1367 N N . PRO A 1 112 ? 29.957 12.768 14.384 1.00 13.01 112 PRO A N 1
ATOM 1368 C CA . PRO A 1 112 ? 30.695 13.780 13.632 1.00 13.39 112 PRO A CA 1
ATOM 1369 C C . PRO A 1 112 ? 30.589 13.567 12.125 1.00 13.46 112 PRO A C 1
ATOM 1370 O O . PRO A 1 112 ? 30.403 12.443 11.656 1.00 14.78 112 PRO A O 1
ATOM 1381 N N . MET A 1 113 ? 30.694 14.666 11.387 1.00 14.06 113 MET A N 1
ATOM 1382 C CA . MET A 1 113 ? 30.695 14.672 9.922 1.00 14.64 113 MET A CA 1
ATOM 1383 C C . MET A 1 113 ? 29.525 13.898 9.323 1.00 15.51 113 MET A C 1
ATOM 1384 O O . MET A 1 113 ? 29.672 13.184 8.339 1.00 17.29 113 MET A O 1
ATOM 1398 N N . LEU A 1 114 ? 28.353 14.063 9.924 1.00 15.02 114 LEU A N 1
ATOM 1399 C CA . LEU A 1 114 ? 27.108 13.513 9.379 1.00 15.39 114 LEU A CA 1
ATOM 1400 C C . LEU A 1 114 ? 26.447 14.498 8.419 1.00 15.07 114 LEU A C 1
ATOM 1401 O O . LEU A 1 114 ? 26.035 14.124 7.326 1.00 17.18 114 LEU A O 1
ATOM 1417 N N . TYR A 1 115 ? 26.331 15.754 8.836 1.00 14.40 115 TYR A N 1
ATOM 1418 C CA . TYR A 1 115 ? 25.463 16.717 8.161 1.00 14.28 115 TYR A CA 1
ATOM 1419 C C . TYR A 1 115 ? 26.233 17.673 7.279 1.00 15.45 115 TYR A C 1
ATOM 1420 O O . TYR A 1 115 ? 27.264 18.222 7.684 1.00 16.41 115 TYR A O 1
ATOM 1438 N N . ARG A 1 116 ? 25.711 17.888 6.076 1.00 16.88 116 ARG A N 1
ATOM 1439 C CA . ARG A 1 116 ? 26.352 18.781 5.117 1.00 18.04 116 ARG A CA 1
ATOM 1440 C C . ARG A 1 116 ? 25.767 20.185 5.114 1.00 17.11 116 ARG A C 1
ATOM 1441 O O . ARG A 1 116 ? 26.354 21.095 4.533 1.00 18.19 116 ARG A O 1
ATOM 1462 N N . SER A 1 117 ? 24.608 20.359 5.742 1.00 15.70 117 SER A N 1
ATOM 1463 C CA . SER A 1 117 ? 23.967 21.670 5.783 1.00 15.26 117 SER A CA 1
ATOM 1464 C C . SER A 1 117 ? 23.048 21.712 6.991 1.00 14.25 117 SER A C 1
ATOM 1465 O O . SER A 1 117 ? 22.651 20.660 7.533 1.00 14.06 117 SER A O 1
ATOM 1473 N N . PHE A 1 118 ? 22.677 22.918 7.398 1.00 14.23 118 PHE A N 1
ATOM 1474 C CA . PHE A 1 118 ? 21.688 23.073 8.464 1.00 14.02 118 PHE A CA 1
ATOM 1475 C C . PHE A 1 118 ? 20.392 22.358 8.058 1.00 14.84 118 PHE A C 1
ATOM 1476 O O . PHE A 1 118 ? 19.775 21.668 8.861 1.00 14.99 118 PHE A O 1
ATOM 1493 N N . ASP A 1 119 ? 19.963 22.560 6.815 1.00 16.52 119 ASP A N 1
ATOM 1494 C CA . ASP A 1 119 ? 18.705 22.006 6.328 1.00 18.33 119 ASP A CA 1
ATOM 1495 C C . ASP A 1 119 ? 18.639 20.482 6.411 1.00 17.69 119 ASP A C 1
ATOM 1496 O O . ASP A 1 119 ? 17.584 19.935 6.740 1.00 17.61 119 ASP A O 1
ATOM 1505 N N . GLU A 1 120 ? 19.739 19.791 6.118 1.00 17.73 120 GLU A N 1
ATOM 1506 C CA . GLU A 1 120 ? 19.757 18.329 6.217 1.00 17.84 120 GLU A CA 1
ATOM 1507 C C . GLU A 1 120 ? 19.394 17.919 7.626 1.00 15.81 120 GLU A C 1
ATOM 1508 O O . GLU A 1 120 ? 18.599 17.015 7.826 1.00 17.25 120 GLU A O 1
ATOM 1520 N N . TYR A 1 121 ? 20.010 18.567 8.607 1.00 14.58 121 TYR A N 1
ATOM 1521 C CA . TYR A 1 121 ? 19.788 18.197 9.984 1.00 13.62 121 TYR A CA 1
ATOM 1522 C C . TYR A 1 121 ? 18.351 18.516 10.394 1.00 12.45 121 TYR A C 1
ATOM 1523 O O . TYR A 1 121 ? 17.666 17.690 11.011 1.00 13.76 121 TYR A O 1
ATOM 1541 N N . VAL A 1 122 ? 17.857 19.701 10.032 1.00 12.59 122 VAL A N 1
ATOM 1542 C CA . VAL A 1 122 ? 16.468 20.035 10.341 1.00 13.42 122 VAL A CA 1
ATOM 1543 C C . VAL A 1 122 ? 15.542 18.979 9.757 1.00 14.02 122 VAL A C 1
ATOM 1544 O O . VAL A 1 122 ? 14.642 18.490 10.433 1.00 14.07 122 VAL A O 1
ATOM 1557 N N . ASN A 1 123 ? 15.757 18.621 8.497 1.00 15.46 123 ASN A N 1
ATOM 1558 C CA . ASN A 1 123 ? 14.957 17.580 7.876 1.00 16.90 123 ASN A CA 1
ATOM 1559 C C . ASN A 1 123 ? 15.017 16.274 8.643 1.00 16.80 123 ASN A C 1
ATOM 1560 O O . ASN A 1 123 ? 13.993 15.657 8.877 1.00 17.06 123 ASN A O 1
ATOM 1571 N N . LEU A 1 124 ? 16.204 15.850 9.058 1.00 16.06 124 LEU A N 1
ATOM 1572 C CA . LEU A 1 124 ? 16.302 14.615 9.812 1.00 16.02 124 LEU A CA 1
ATOM 1573 C C . LEU A 1 124 ? 15.545 14.718 11.138 1.00 14.97 124 LEU A C 1
ATOM 1574 O O . LEU A 1 124 ? 14.907 13.756 11.566 1.00 15.43 124 LEU A O 1
ATOM 1590 N N . THR A 1 125 ? 15.589 15.876 11.796 1.00 14.35 125 THR A N 1
ATOM 1591 C CA . THR A 1 125 ? 14.882 16.001 13.070 1.00 14.08 125 THR A CA 1
ATOM 1592 C C . THR A 1 125 ? 13.368 15.896 12.920 1.00 15.27 125 THR A C 1
ATOM 1593 O O . THR A 1 125 ? 12.679 15.667 13.906 1.00 16.69 125 THR A O 1
ATOM 1604 N N . GLN A 1 126 ? 12.861 16.052 11.698 1.00 15.70 126 GLN A N 1
ATOM 1605 C CA . GLN A 1 126 ? 11.421 15.936 11.412 1.00 16.80 126 GLN A CA 1
ATOM 1606 C C . GLN A 1 126 ? 11.015 14.519 10.987 1.00 17.32 126 GLN A C 1
ATOM 1607 O O . GLN A 1 126 ? 9.826 14.245 10.759 1.00 18.75 126 GLN A O 1
ATOM 1621 N N . SER A 1 127 ? 11.986 13.611 10.897 1.00 15.84 127 SER A N 1
ATOM 1622 C CA . SER A 1 127 ? 11.731 12.246 10.412 1.00 16.43 127 SER A CA 1
ATOM 1623 C C . SER A 1 127 ? 11.093 11.369 11.479 1.00 16.90 127 SER A C 1
ATOM 1624 O O . SER A 1 127 ? 11.228 11.630 12.683 1.00 16.74 127 SER A O 1
ATOM 1632 N N . ASP A 1 128 ? 10.434 10.306 11.037 1.00 17.68 128 ASP A N 1
ATOM 1633 C CA . ASP A 1 128 ? 9.849 9.342 11.957 1.00 18.96 128 ASP A CA 1
ATOM 1634 C C . ASP A 1 128 ? 10.939 8.726 12.823 1.00 18.36 128 ASP A C 1
ATOM 1635 O O . ASP A 1 128 ? 10.717 8.410 13.988 1.00 18.82 128 ASP A O 1
ATOM 1644 N N . LEU A 1 129 ? 12.130 8.572 12.255 1.00 17.47 129 LEU A N 1
ATOM 1645 C CA . LEU A 1 129 ? 13.262 8.040 12.996 1.00 17.39 129 LEU A CA 1
ATOM 1646 C C . LEU A 1 129 ? 13.546 8.874 14.248 1.00 16.36 129 LEU A C 1
ATOM 1647 O O . LEU A 1 129 ? 13.696 8.336 15.354 1.00 17.37 129 LEU A O 1
ATOM 1663 N N . VAL A 1 130 ? 13.627 10.189 14.085 1.00 15.35 130 VAL A N 1
ATOM 1664 C CA . VAL A 1 130 ? 13.897 11.048 15.231 1.00 14.88 130 VAL A CA 1
ATOM 1665 C C . VAL A 1 130 ? 12.687 11.143 16.162 1.00 14.91 130 VAL A C 1
ATOM 1666 O O . VAL A 1 130 ? 12.850 11.229 17.365 1.00 14.25 130 VAL A O 1
ATOM 1679 N N . LYS A 1 131 ? 11.478 11.036 15.629 1.00 16.23 131 LYS A N 1
ATOM 1680 C CA . LYS A 1 131 ? 10.315 10.976 16.511 1.00 17.35 131 LYS A CA 1
ATOM 1681 C C . LYS A 1 131 ? 10.401 9.755 17.419 1.00 16.51 131 LYS A C 1
ATOM 1682 O O . LYS A 1 131 ? 10.052 9.822 18.602 1.00 15.96 131 LYS A O 1
ATOM 1701 N N . LYS A 1 132 ? 10.860 8.632 16.879 1.00 16.39 132 LYS A N 1
ATOM 1702 C CA . LYS A 1 132 ? 11.042 7.442 17.704 1.00 17.35 132 LYS A CA 1
ATOM 1703 C C . LYS A 1 132 ? 12.097 7.688 18.786 1.00 15.91 132 LYS A C 1
ATOM 1704 O O . LYS A 1 132 ? 11.935 7.251 19.929 1.00 15.84 132 LYS A O 1
ATOM 1723 N N . MET A 1 133 ? 13.166 8.392 18.441 1.00 14.10 133 MET A N 1
ATOM 1724 C CA . MET A 1 133 ? 14.168 8.731 19.439 1.00 13.08 133 MET A CA 1
ATOM 1725 C C . MET A 1 133 ? 13.589 9.627 20.530 1.00 11.67 133 MET A C 1
ATOM 1726 O O . MET A 1 133 ? 13.933 9.481 21.703 1.00 12.24 133 MET A O 1
ATOM 1740 N N . GLN A 1 134 ? 12.754 10.586 20.146 1.00 11.46 134 GLN A N 1
ATOM 1741 C CA . GLN A 1 134 ? 12.098 11.434 21.130 1.00 11.58 134 GLN A CA 1
ATOM 1742 C C . GLN A 1 134 ? 11.217 10.615 22.072 1.00 12.13 134 GLN A C 1
ATOM 1743 O O . GLN A 1 134 ? 11.142 10.919 23.262 1.00 12.36 134 GLN A O 1
ATOM 1757 N N . ALA A 1 135 ? 10.543 9.593 21.549 1.00 11.81 135 ALA A N 1
ATOM 1758 C CA . ALA A 1 135 ? 9.745 8.716 22.396 1.00 13.29 135 ALA A CA 1
ATOM 1759 C C . ALA A 1 135 ? 10.641 7.957 23.391 1.00 13.29 135 ALA A C 1
ATOM 1760 O O . ALA A 1 135 ? 10.264 7.760 24.541 1.00 14.48 135 ALA A O 1
ATOM 1767 N N . GLU A 1 136 ? 11.825 7.537 22.956 1.00 12.64 136 GLU A N 1
ATOM 1768 C CA . GLU A 1 136 ? 12.779 6.904 23.863 1.00 12.93 136 GLU A CA 1
ATOM 1769 C C . GLU A 1 136 ? 13.159 7.866 24.993 1.00 12.43 136 GLU A C 1
ATOM 1770 O O . GLU A 1 136 ? 13.255 7.473 26.158 1.00 12.90 136 GLU A O 1
ATOM 1782 N N . ALA A 1 137 ? 13.399 9.130 24.651 1.00 11.13 137 ALA A N 1
ATOM 1783 C CA . ALA A 1 137 ? 13.726 10.130 25.654 1.00 10.90 137 ALA A CA 1
ATOM 1784 C C . ALA A 1 137 ? 12.581 10.291 26.651 1.00 10.62 137 ALA A C 1
ATOM 1785 O O . ALA A 1 137 ? 12.825 10.373 27.860 1.00 10.98 137 ALA A O 1
ATOM 1792 N N . GLU A 1 138 ? 11.334 10.313 26.180 1.00 10.73 138 GLU A N 1
ATOM 1793 C CA . GLU A 1 138 ? 10.201 10.448 27.090 1.00 11.15 138 GLU A CA 1
ATOM 1794 C C . GLU A 1 138 ? 10.151 9.300 28.084 1.00 10.66 138 GLU A C 1
ATOM 1795 O O . GLU A 1 138 ? 9.838 9.521 29.253 1.00 11.79 138 GLU A O 1
ATOM 1807 N N . LYS A 1 139 ? 10.475 8.086 27.652 1.00 11.37 139 LYS A N 1
ATOM 1808 C CA . LYS A 1 139 ? 10.509 6.943 28.561 1.00 12.29 139 LYS A CA 1
ATOM 1809 C C . LYS A 1 139 ? 11.554 7.098 29.656 1.00 12.89 139 LYS A C 1
ATOM 1810 O O . LYS A 1 139 ? 11.419 6.496 30.710 1.00 14.14 139 LYS A O 1
ATOM 1829 N N . GLN A 1 140 ? 12.588 7.895 29.393 1.00 12.30 140 GLN A N 1
ATOM 1830 C CA . GLN A 1 140 ? 13.633 8.185 30.360 1.00 12.72 140 GLN A CA 1
ATOM 1831 C C . GLN A 1 140 ? 13.340 9.469 31.137 1.00 12.91 140 GLN A C 1
ATOM 1832 O O . GLN A 1 140 ? 14.161 9.926 31.923 1.00 14.25 140 GLN A O 1
ATOM 1846 N N . GLY A 1 141 ? 12.156 10.039 30.953 1.00 11.54 141 GLY A N 1
ATOM 1847 C CA . GLY A 1 141 ? 11.759 11.208 31.707 1.00 11.99 141 GLY A CA 1
ATOM 1848 C C . GLY A 1 141 ? 12.143 12.547 31.092 1.00 11.84 141 GLY A C 1
ATOM 1849 O O . GLY A 1 141 ? 12.009 13.586 31.747 1.00 12.20 141 GLY A O 1
ATOM 1853 N N . ILE A 1 142 ? 12.587 12.537 29.840 1.00 11.55 142 ILE A N 1
ATOM 1854 C CA . ILE A 1 142 ? 13.002 13.754 29.154 1.00 10.72 142 ILE A CA 1
ATOM 1855 C C . ILE A 1 142 ? 12.068 14.054 27.990 1.00 10.66 142 ILE A C 1
ATOM 1856 O O . ILE A 1 142 ? 12.000 13.281 27.025 1.00 11.21 142 ILE A O 1
ATOM 1872 N N . LYS A 1 143 ? 11.323 15.149 28.100 1.00 10.66 143 LYS A N 1
ATOM 1873 C CA . LYS A 1 143 ? 10.502 15.648 27.008 1.00 10.63 143 LYS A CA 1
ATOM 1874 C C . LYS A 1 143 ? 11.343 16.599 26.180 1.00 10.09 143 LYS A C 1
ATOM 1875 O O . LYS A 1 143 ? 11.860 17.587 26.687 1.00 10.25 143 LYS A O 1
ATOM 1894 N N . ILE A 1 144 ? 11.504 16.271 24.905 1.00 10.70 144 ILE A N 1
ATOM 1895 C CA . ILE A 1 144 ? 12.303 17.084 23.993 1.00 9.35 144 ILE A CA 1
ATOM 1896 C C . ILE A 1 144 ? 11.368 18.004 23.232 1.00 10.52 144 ILE A C 1
ATOM 1897 O O . ILE A 1 144 ? 10.479 17.533 22.546 1.00 12.61 144 ILE A O 1
ATOM 1913 N N . LEU A 1 145 ? 11.565 19.305 23.371 1.00 10.01 145 LEU A N 1
ATOM 1914 C CA . LEU A 1 145 ? 10.756 20.314 22.686 1.00 10.37 145 LEU A CA 1
ATOM 1915 C C . LEU A 1 145 ? 11.342 20.764 21.341 1.00 10.60 145 LEU A C 1
ATOM 1916 O O . LEU A 1 145 ? 10.633 21.298 20.496 1.00 12.59 145 LEU A O 1
ATOM 1932 N N . ALA A 1 146 ? 12.641 20.575 21.162 1.00 9.83 146 ALA A N 1
ATOM 1933 C CA . ALA A 1 146 ? 13.334 20.911 19.932 1.00 10.56 146 ALA A CA 1
ATOM 1934 C C . ALA A 1 146 ? 14.706 20.280 19.970 1.00 9.82 146 ALA A C 1
ATOM 1935 O O . ALA A 1 146 ? 15.262 20.039 21.046 1.00 9.69 146 ALA A O 1
ATOM 1942 N N . LEU A 1 147 ? 15.275 20.052 18.792 1.00 9.47 147 LEU A N 1
ATOM 1943 C CA . LEU A 1 147 ? 16.633 19.522 18.656 1.00 9.72 147 LEU A CA 1
ATOM 1944 C C . LEU A 1 147 ? 17.512 20.399 17.768 1.00 9.39 147 LEU A C 1
ATOM 1945 O O . LEU A 1 147 ? 18.680 20.068 17.557 1.00 10.05 147 LEU A O 1
ATOM 1961 N N . ASP A 1 148 ? 16.935 21.462 17.195 1.00 9.62 148 ASP A N 1
ATOM 1962 C CA . ASP A 1 148 ? 17.543 22.193 16.091 1.00 10.74 148 ASP A CA 1
ATOM 1963 C C . ASP A 1 148 ? 17.679 23.695 16.339 1.00 10.07 148 ASP A C 1
ATOM 1964 O O . ASP A 1 148 ? 17.503 24.501 15.429 1.00 10.24 148 ASP A O 1
ATOM 1973 N N . TYR A 1 149 ? 18.010 24.081 17.570 1.00 9.95 149 TYR A N 1
ATOM 1974 C CA . TYR A 1 149 ? 18.571 25.422 17.804 1.00 9.95 149 TYR A CA 1
ATOM 1975 C C . TYR A 1 149 ? 20.026 25.407 17.348 1.00 9.66 149 TYR A C 1
ATOM 1976 O O . TYR A 1 149 ? 20.958 25.323 18.159 1.00 9.83 149 TYR A O 1
ATOM 1994 N N . ILE A 1 150 ? 20.211 25.455 16.029 1.00 9.87 150 ILE A N 1
ATOM 1995 C CA . ILE A 1 150 ? 21.531 25.313 15.433 1.00 9.41 150 ILE A CA 1
ATOM 1996 C C . ILE A 1 150 ? 22.350 26.571 15.666 1.00 9.70 150 ILE A C 1
ATOM 1997 O O . ILE A 1 150 ? 21.927 27.649 15.306 1.00 11.35 150 ILE A O 1
ATOM 2013 N N . TYR A 1 151 ? 23.540 26.412 16.246 1.00 10.61 151 TYR A N 1
ATOM 2014 C CA . TYR A 1 151 ? 24.440 27.558 16.468 1.00 10.67 151 TYR A CA 1
ATOM 2015 C C . TYR A 1 151 ? 25.689 27.481 15.583 1.00 10.87 151 TYR A C 1
ATOM 2016 O O . TYR A 1 151 ? 26.561 28.325 15.673 1.00 11.78 151 TYR A O 1
ATOM 2034 N N . GLY A 1 152 ? 25.737 26.478 14.706 1.00 11.14 152 GLY A N 1
ATOM 2035 C CA . GLY A 1 152 ? 26.684 26.450 13.604 1.00 10.94 152 GLY A CA 1
ATOM 2036 C C . GLY A 1 152 ? 27.594 25.250 13.547 1.00 10.63 152 GLY A C 1
ATOM 2037 O O . GLY A 1 152 ? 27.812 24.559 14.545 1.00 10.54 152 GLY A O 1
ATOM 2041 N N . PHE A 1 153 ? 28.198 25.035 12.383 1.00 11.45 153 PHE A N 1
ATOM 2042 C CA . PHE A 1 153 ? 29.228 24.012 12.239 1.00 11.54 153 PHE A CA 1
ATOM 2043 C C . PHE A 1 153 ? 30.415 24.380 13.107 1.00 10.47 153 PHE A C 1
ATOM 2044 O O . PHE A 1 153 ? 30.888 25.515 13.089 1.00 11.51 153 PHE A O 1
ATOM 2061 N N . ARG A 1 154 ? 30.909 23.410 13.878 1.00 10.63 154 ARG A N 1
ATOM 2062 C CA . ARG A 1 154 ? 32.044 23.637 14.761 1.00 10.87 154 ARG A CA 1
ATOM 2063 C C . ARG A 1 154 ? 33.315 23.345 13.973 1.00 10.72 154 ARG A C 1
ATOM 2064 O O . ARG A 1 154 ? 33.440 22.297 13.339 1.00 11.91 154 ARG A O 1
ATOM 2085 N N . ASN A 1 155 ? 34.244 24.299 14.032 1.00 10.59 155 ASN A N 1
ATOM 2086 C CA . ASN A 1 155 ? 35.514 24.290 13.315 1.00 11.58 155 ASN A CA 1
ATOM 2087 C C . ASN A 1 155 ? 36.665 24.405 14.299 1.00 11.79 155 ASN A C 1
ATOM 2088 O O . ASN A 1 155 ? 36.486 24.880 15.413 1.00 11.88 155 ASN A O 1
ATOM 2099 N N . LEU A 1 156 ? 37.846 23.959 13.892 1.00 11.76 156 LEU A N 1
ATOM 2100 C CA . LEU A 1 156 ? 39.018 24.091 14.744 1.00 12.49 156 LEU A CA 1
ATOM 2101 C C . LEU A 1 156 ? 39.465 25.547 14.823 1.00 12.70 156 LEU A C 1
ATOM 2102 O O . LEU A 1 156 ? 39.467 26.254 13.820 1.00 13.45 156 LEU A O 1
ATOM 2118 N N . ILE A 1 157 ? 39.820 25.992 16.022 1.00 12.46 157 ILE A N 1
ATOM 2119 C CA . ILE A 1 157 ? 40.279 27.353 16.250 1.00 13.10 157 ILE A CA 1
ATOM 2120 C C . ILE A 1 157 ? 41.611 27.286 16.991 1.00 13.15 157 ILE A C 1
ATOM 2121 O O . ILE A 1 157 ? 41.678 26.878 18.152 1.00 13.42 157 ILE A O 1
ATOM 2137 N N . THR A 1 158 ? 42.687 27.643 16.297 1.00 13.45 158 THR A N 1
ATOM 2138 C CA . THR A 1 158 ? 44.039 27.454 16.803 1.00 14.22 158 THR A CA 1
ATOM 2139 C C . THR A 1 158 ? 44.924 28.593 16.329 1.00 15.13 158 THR A C 1
ATOM 2140 O O . THR A 1 158 ? 44.430 29.582 15.780 1.00 14.56 158 THR A O 1
ATOM 2151 N N . GLN A 1 159 ? 46.232 28.442 16.524 1.00 16.09 159 GLN A N 1
ATOM 2152 C CA . GLN A 1 159 ? 47.200 29.383 15.963 1.00 18.00 159 GLN A CA 1
ATOM 2153 C C . GLN A 1 159 ? 47.916 28.813 14.746 1.00 19.24 159 GLN A C 1
ATOM 2154 O O . GLN A 1 159 ? 48.934 29.356 14.322 1.00 21.08 159 GLN A O 1
ATOM 2168 N N . LYS A 1 160 ? 47.408 27.711 14.205 1.00 18.26 160 LYS A N 1
ATOM 2169 C CA . LYS A 1 160 ? 48.087 27.002 13.126 1.00 19.48 160 LYS A CA 1
ATOM 2170 C C . LYS A 1 160 ? 47.189 26.823 11.919 1.00 19.27 160 LYS A C 1
ATOM 2171 O O . LYS A 1 160 ? 45.966 26.931 12.022 1.00 18.45 160 LYS A O 1
ATOM 2190 N N . VAL A 1 161 ? 47.803 26.520 10.783 1.00 19.52 161 VAL A N 1
ATOM 2191 C CA . VAL A 1 161 ? 47.063 26.089 9.605 1.00 20.33 161 VAL A CA 1
ATOM 2192 C C . VAL A 1 161 ? 46.957 24.573 9.656 1.00 19.66 161 VAL A C 1
ATOM 2193 O O . VAL A 1 161 ? 47.933 23.854 9.455 1.00 21.85 161 VAL A O 1
ATOM 2206 N N A ILE A 1 162 ? 45.756 24.093 9.945 0.34 18.80 162 ILE A N 1
ATOM 2207 N N B ILE A 1 162 ? 45.758 24.099 9.985 0.66 18.66 162 ILE A N 1
ATOM 2208 C CA A ILE A 1 162 ? 45.518 22.667 10.077 0.34 18.19 162 ILE A CA 1
ATOM 2209 C CA B ILE A 1 162 ? 45.479 22.674 10.104 0.66 18.21 162 ILE A CA 1
ATOM 2210 C C A ILE A 1 162 ? 44.715 22.166 8.889 0.34 18.46 162 ILE A C 1
ATOM 2211 C C B ILE A 1 162 ? 44.733 22.199 8.861 0.66 18.26 162 ILE A C 1
ATOM 2212 O O A ILE A 1 162 ? 43.621 22.660 8.613 0.34 18.28 162 ILE A O 1
ATOM 2213 O O B ILE A 1 162 ? 43.677 22.740 8.529 0.66 18.00 162 ILE A O 1
ATOM 2244 N N . LYS A 1 163 ? 45.275 21.190 8.183 1.00 19.14 163 LYS A N 1
ATOM 2245 C CA . LYS A 1 163 ? 44.632 20.628 6.996 1.00 21.02 163 LYS A CA 1
ATOM 2246 C C . LYS A 1 163 ? 44.339 19.134 7.093 1.00 21.98 163 LYS A C 1
ATOM 2247 O O . LYS A 1 163 ? 43.467 18.619 6.382 1.00 22.30 163 LYS A O 1
ATOM 2267 N N . THR A 1 164 ? 45.054 18.435 7.966 1.00 22.94 164 THR A N 1
ATOM 2268 C CA . THR A 1 164 ? 44.951 16.982 8.040 1.00 23.16 164 THR A CA 1
ATOM 2269 C C . THR A 1 164 ? 45.085 16.526 9.493 1.00 21.16 164 THR A C 1
ATOM 2270 O O . THR A 1 164 ? 45.594 17.267 10.331 1.00 20.97 164 THR A O 1
ATOM 2281 N N . PRO A 1 165 ? 44.613 15.308 9.807 1.00 20.93 165 PRO A N 1
ATOM 2282 C CA . PRO A 1 165 ? 44.757 14.852 11.193 1.00 21.59 165 PRO A CA 1
ATOM 2283 C C . PRO A 1 165 ? 46.194 14.894 11.709 1.00 21.79 165 PRO A C 1
ATOM 2284 O O . PRO A 1 165 ? 46.403 15.195 12.895 1.00 21.81 165 PRO A O 1
ATOM 2295 N N . ALA A 1 166 ? 47.169 14.609 10.853 1.00 22.59 166 ALA A N 1
ATOM 2296 C CA . ALA A 1 166 ? 48.557 14.660 11.282 1.00 22.50 166 ALA A CA 1
ATOM 2297 C C . ALA A 1 166 ? 48.929 16.027 11.855 1.00 22.68 166 ALA A C 1
ATOM 2298 O O . ALA A 1 166 ? 49.746 16.109 12.768 1.00 24.21 166 ALA A O 1
ATOM 2305 N N . ASP A 1 167 ? 48.328 17.096 11.333 1.00 22.42 167 ASP A N 1
ATOM 2306 C CA . ASP A 1 167 ? 48.661 18.446 11.781 1.00 22.33 167 ASP A CA 1
ATOM 2307 C C . ASP A 1 167 ? 48.269 18.705 13.236 1.00 21.67 167 ASP A C 1
ATOM 2308 O O . ASP A 1 167 ? 48.787 19.640 13.852 1.00 22.64 167 ASP A O 1
ATOM 2317 N N . LEU A 1 168 ? 47.355 17.897 13.778 1.00 20.20 168 LEU A N 1
ATOM 2318 C CA . LEU A 1 168 ? 46.877 18.083 15.151 1.00 18.90 168 LEU A CA 1
ATOM 2319 C C . LEU A 1 168 ? 47.742 17.367 16.190 1.00 19.28 168 LEU A C 1
ATOM 2320 O O . LEU A 1 168 ? 47.448 17.420 17.381 1.00 19.32 168 LEU A O 1
ATOM 2336 N N . LYS A 1 169 ? 48.810 16.706 15.759 1.00 20.53 169 LYS A N 1
ATOM 2337 C CA . LYS A 1 169 ? 49.600 15.904 16.685 1.00 21.92 169 LYS A CA 1
ATOM 2338 C C . LYS A 1 169 ? 50.099 16.719 17.879 1.00 22.07 169 LYS A C 1
ATOM 2339 O O . LYS A 1 169 ? 50.780 17.729 17.708 1.00 23.70 169 LYS A O 1
ATOM 2358 N N . GLY A 1 170 ? 49.730 16.288 19.085 1.00 20.54 170 GLY A N 1
ATOM 2359 C CA . GLY A 1 170 ? 50.218 16.903 20.307 1.00 19.85 170 GLY A CA 1
ATOM 2360 C C . GLY A 1 170 ? 49.471 18.161 20.702 1.00 19.67 170 GLY A C 1
ATOM 2361 O O . GLY A 1 170 ? 49.755 18.757 21.740 1.00 21.74 170 GLY A O 1
ATOM 2365 N N A MET A 1 171 ? 48.517 18.571 19.879 0.62 18.35 171 MET A N 1
ATOM 2366 N N B MET A 1 171 ? 48.525 18.575 19.860 0.38 18.77 171 MET A N 1
ATOM 2367 C CA A MET A 1 171 ? 47.777 19.786 20.158 0.62 16.76 171 MET A CA 1
ATOM 2368 C CA B MET A 1 171 ? 47.738 19.780 20.108 0.38 17.93 171 MET A CA 1
ATOM 2369 C C A MET A 1 171 ? 46.621 19.512 21.105 0.62 15.52 171 MET A C 1
ATOM 2370 C C B MET A 1 171 ? 46.623 19.496 21.111 0.38 15.89 171 MET A C 1
ATOM 2371 O O A MET A 1 171 ? 45.755 18.674 20.850 0.62 15.65 171 MET A O 1
ATOM 2372 O O B MET A 1 171 ? 45.771 18.635 20.889 0.38 15.76 171 MET A O 1
ATOM 2399 N N . LYS A 1 172 ? 46.639 20.222 22.223 1.00 14.54 172 LYS A N 1
ATOM 2400 C CA . LYS A 1 172 ? 45.593 20.121 23.211 1.00 14.28 172 LYS A CA 1
ATOM 2401 C C . LYS A 1 172 ? 44.453 21.020 22.757 1.00 12.40 172 LYS A C 1
ATOM 2402 O O . LYS A 1 172 ? 44.606 22.230 22.654 1.00 13.57 172 LYS A O 1
ATOM 2422 N N . ILE A 1 173 ? 43.313 20.406 22.463 1.00 10.91 173 ILE A N 1
ATOM 2423 C CA . ILE A 1 173 ? 42.161 21.144 21.974 1.00 10.64 173 ILE A CA 1
ATOM 2424 C C . ILE A 1 173 ? 41.039 20.999 23.004 1.00 10.18 173 ILE A C 1
ATOM 2425 O O . ILE A 1 173 ? 40.575 19.881 23.312 1.00 10.36 173 ILE A O 1
ATOM 2441 N N . ARG A 1 174 ? 40.600 22.125 23.562 1.00 10.04 174 ARG A N 1
ATOM 2442 C CA . ARG A 1 174 ? 39.461 22.079 24.446 1.00 9.49 174 ARG A CA 1
ATOM 2443 C C . ARG A 1 174 ? 38.229 21.610 23.699 1.00 9.58 174 ARG A C 1
ATOM 2444 O O . ARG A 1 174 ? 37.962 22.039 22.573 1.00 10.07 174 ARG A O 1
ATOM 2465 N N . THR A 1 175 ? 37.439 20.783 24.374 1.00 9.40 175 THR A N 1
ATOM 2466 C CA . THR A 1 175 ? 36.093 20.422 23.933 1.00 9.48 175 THR A CA 1
ATOM 2467 C C . THR A 1 175 ? 35.147 20.491 25.124 1.00 9.61 175 THR A C 1
ATOM 2468 O O . THR A 1 175 ? 35.603 20.469 26.266 1.00 9.40 175 THR A O 1
ATOM 2479 N N . PRO A 1 176 ? 33.836 20.521 24.879 1.00 9.05 176 PRO A N 1
ATOM 2480 C CA . PRO A 1 176 ? 32.913 20.323 25.997 1.00 8.87 176 PRO A CA 1
ATOM 2481 C C . PRO A 1 176 ? 33.076 18.934 26.593 1.00 9.04 176 PRO A C 1
ATOM 2482 O O . PRO A 1 176 ? 33.628 18.031 25.962 1.00 9.93 176 PRO A O 1
ATOM 2493 N N . GLY A 1 177 ? 32.540 18.752 27.795 1.00 9.04 177 GLY A N 1
ATOM 2494 C CA . GLY A 1 177 ? 32.717 17.532 28.558 1.00 9.02 177 GLY A CA 1
ATOM 2495 C C . GLY A 1 177 ? 31.659 16.484 28.263 1.00 8.95 177 GLY A C 1
ATOM 2496 O O . GLY A 1 177 ? 30.800 16.221 29.114 1.00 10.81 177 GLY A O 1
ATOM 2500 N N . SER A 1 178 ? 31.668 15.915 27.063 1.00 9.17 178 SER A N 1
ATOM 2501 C CA . SER A 1 178 ? 30.885 14.725 26.776 1.00 10.14 178 SER A CA 1
ATOM 2502 C C . SER A 1 178 ? 31.716 13.797 25.896 1.00 10.28 178 SER A C 1
ATOM 2503 O O . SER A 1 178 ? 32.632 14.232 25.185 1.00 11.24 178 SER A O 1
ATOM 2511 N N . LYS A 1 179 ? 31.372 12.519 25.928 1.00 11.07 179 LYS A N 1
ATOM 2512 C CA . LYS A 1 179 ? 32.088 11.498 25.187 1.00 12.91 179 LYS A CA 1
ATOM 2513 C C . LYS A 1 179 ? 32.079 11.787 23.685 1.00 11.59 179 LYS A C 1
ATOM 2514 O O . LYS A 1 179 ? 33.077 11.535 23.005 1.00 13.31 179 LYS A O 1
ATOM 2533 N N . SER A 1 180 ? 30.978 12.330 23.165 1.00 11.34 180 SER A N 1
ATOM 2534 C CA . SER A 1 180 ? 30.883 12.632 21.735 1.00 11.56 180 SER A CA 1
ATOM 2535 C C . SER A 1 180 ? 32.034 13.529 21.314 1.00 11.29 180 SER A C 1
ATOM 2536 O O . SER A 1 180 ? 32.729 13.255 20.339 1.00 12.04 180 SER A O 1
ATOM 2544 N N . TYR A 1 181 ? 32.268 14.589 22.070 1.00 10.66 181 TYR A N 1
ATOM 2545 C CA . TYR A 1 181 ? 33.322 15.524 21.704 1.00 10.74 181 TYR A CA 1
ATOM 2546 C C . TYR A 1 181 ? 34.708 14.942 21.940 1.00 10.46 181 TYR A C 1
ATOM 2547 O O . TYR A 1 181 ? 35.623 15.100 21.116 1.00 11.14 181 TYR A O 1
ATOM 2565 N N . ILE A 1 182 ? 34.885 14.289 23.080 1.00 10.86 182 ILE A N 1
ATOM 2566 C CA . ILE A 1 182 ? 36.188 13.734 23.416 1.00 11.23 182 ILE A CA 1
ATOM 2567 C C . ILE A 1 182 ? 36.600 12.729 22.338 1.00 11.19 182 ILE A C 1
ATOM 2568 O O . ILE A 1 182 ? 37.739 12.752 21.821 1.00 12.05 182 ILE A O 1
ATOM 2584 N N . ASP A 1 183 ? 35.678 11.850 21.960 1.00 11.15 183 ASP A N 1
ATOM 2585 C CA . ASP A 1 183 ? 35.982 10.837 20.960 1.00 12.09 183 ASP A CA 1
ATOM 2586 C C . ASP A 1 183 ? 36.254 11.453 19.592 1.00 11.91 183 ASP A C 1
ATOM 2587 O O . ASP A 1 183 ? 37.144 11.003 18.878 1.00 12.62 183 ASP A O 1
ATOM 2596 N N . THR A 1 184 ? 35.499 12.480 19.229 1.00 11.79 184 THR A N 1
ATOM 2597 C CA . THR A 1 184 ? 35.653 13.131 17.935 1.00 12.46 184 THR A CA 1
ATOM 2598 C C . THR A 1 184 ? 37.025 13.790 17.820 1.00 11.88 184 THR A C 1
ATOM 2599 O O . THR A 1 184 ? 37.765 13.539 16.863 1.00 13.07 184 THR A O 1
ATOM 2610 N N . LEU A 1 185 ? 37.417 14.604 18.804 1.00 11.90 185 LEU A N 1
ATOM 2611 C CA . LEU A 1 185 ? 38.699 15.307 18.689 1.00 11.94 185 LEU A CA 1
ATOM 2612 C C . LEU A 1 185 ? 39.872 14.338 18.817 1.00 12.57 185 LEU A C 1
ATOM 2613 O O . LEU A 1 185 ? 40.909 14.536 18.181 1.00 13.86 185 LEU A O 1
ATOM 2629 N N . THR A 1 186 ? 39.712 13.285 19.614 1.00 12.16 186 THR A N 1
ATOM 2630 C CA . THR A 1 186 ? 40.734 12.249 19.716 1.00 13.06 186 THR A CA 1
ATOM 2631 C C . THR A 1 186 ? 40.942 11.580 18.345 1.00 14.18 186 THR A C 1
ATOM 2632 O O . THR A 1 186 ? 42.077 11.432 17.862 1.00 15.65 186 THR A O 1
ATOM 2643 N N . ALA A 1 187 ? 39.851 11.170 17.702 1.00 14.39 187 ALA A N 1
ATOM 2644 C CA . ALA A 1 187 ? 39.953 10.507 16.403 1.00 15.11 187 ALA A CA 1
ATOM 2645 C C . ALA A 1 187 ? 40.515 11.442 15.336 1.00 15.85 187 ALA A C 1
ATOM 2646 O O . ALA A 1 187 ? 41.211 10.998 14.427 1.00 16.73 187 ALA A O 1
ATOM 2653 N N . MET A 1 188 ? 40.217 12.732 15.449 1.00 14.83 188 MET A N 1
ATOM 2654 C CA . MET A 1 188 ? 40.762 13.731 14.536 1.00 15.35 188 MET A CA 1
ATOM 2655 C C . MET A 1 188 ? 42.267 13.940 14.685 1.00 15.88 188 MET A C 1
ATOM 2656 O O . MET A 1 188 ? 42.896 14.533 13.806 1.00 17.61 188 MET A O 1
ATOM 2670 N N . GLY A 1 189 ? 42.848 13.458 15.782 1.00 15.51 189 GLY A N 1
ATOM 2671 C CA . GLY A 1 189 ? 44.296 13.500 15.960 1.00 16.33 189 GLY A CA 1
ATOM 2672 C C . GLY A 1 189 ? 44.803 14.417 17.062 1.00 15.64 189 GLY A C 1
ATOM 2673 O O . GLY A 1 189 ? 46.016 14.545 17.249 1.00 17.29 189 GLY A O 1
ATOM 2677 N N . ALA A 1 190 ? 43.882 15.029 17.811 1.00 14.99 190 ALA A N 1
ATOM 2678 C CA . ALA A 1 190 ? 44.238 15.987 18.858 1.00 14.19 190 ALA A CA 1
ATOM 2679 C C . ALA A 1 190 ? 44.275 15.329 20.220 1.00 13.85 190 ALA A C 1
ATOM 2680 O O . ALA A 1 190 ? 43.808 14.203 20.392 1.00 15.40 190 ALA A O 1
ATOM 2687 N N . VAL A 1 191 ? 44.781 16.079 21.196 1.00 13.76 191 VAL A N 1
ATOM 2688 C CA . VAL A 1 191 ? 44.656 15.730 22.604 1.00 14.15 191 VAL A CA 1
ATOM 2689 C C . VAL A 1 191 ? 43.390 16.419 23.129 1.00 13.62 191 VAL A C 1
ATOM 2690 O O . VAL A 1 191 ? 43.404 17.599 23.455 1.00 14.26 191 VAL A O 1
ATOM 2703 N N . ALA A 1 192 ? 42.291 15.687 23.203 1.00 12.12 192 ALA A N 1
ATOM 2704 C CA . ALA A 1 192 ? 41.043 16.301 23.637 1.00 11.20 192 ALA A CA 1
ATOM 2705 C C . ALA A 1 192 ? 41.136 16.693 25.114 1.00 10.46 192 ALA A C 1
ATOM 2706 O O . ALA A 1 192 ? 41.540 15.886 25.942 1.00 12.24 192 ALA A O 1
ATOM 2713 N N . THR A 1 193 ? 40.726 17.909 25.441 1.00 10.33 193 THR A N 1
ATOM 2714 C CA . THR A 1 193 ? 40.776 18.401 26.818 1.00 9.82 193 THR A CA 1
ATOM 2715 C C . THR A 1 193 ? 39.386 18.894 27.195 1.00 8.53 193 THR A C 1
ATOM 2716 O O . THR A 1 193 ? 39.006 20.028 26.883 1.00 9.09 193 THR A O 1
ATOM 2727 N N . PRO A 1 194 ? 38.570 18.016 27.804 1.00 8.99 194 PRO A N 1
ATOM 2728 C CA . PRO A 1 194 ? 37.177 18.381 28.072 1.00 8.97 194 PRO A CA 1
ATOM 2729 C C . PRO A 1 194 ? 37.077 19.381 29.221 1.00 8.28 194 PRO A C 1
ATOM 2730 O O . PRO A 1 194 ? 37.527 19.086 30.319 1.00 8.98 194 PRO A O 1
ATOM 2741 N N . LEU A 1 195 ? 36.499 20.546 28.952 1.00 8.50 195 LEU A N 1
ATOM 2742 C CA . LEU A 1 195 ? 36.379 21.606 29.950 1.00 8.46 195 LEU A CA 1
ATOM 2743 C C . LEU A 1 195 ? 35.078 22.331 29.724 1.00 8.20 195 LEU A C 1
ATOM 2744 O O . LEU A 1 195 ? 34.661 22.562 28.578 1.00 8.85 195 LEU A O 1
ATOM 2760 N N . PRO A 1 196 ? 34.423 22.781 30.791 1.00 8.23 196 PRO A N 1
ATOM 2761 C CA . PRO A 1 196 ? 33.293 23.703 30.601 1.00 8.44 196 PRO A CA 1
ATOM 2762 C C . PRO A 1 196 ? 33.768 25.013 29.991 1.00 8.14 196 PRO A C 1
ATOM 2763 O O . PRO A 1 196 ? 34.940 25.378 30.126 1.00 8.33 196 PRO A O 1
ATOM 2774 N N . TRP A 1 197 ? 32.865 25.733 29.342 1.00 7.71 197 TRP A N 1
ATOM 2775 C CA . TRP A 1 197 ? 33.226 26.978 28.689 1.00 8.48 197 TRP A CA 1
ATOM 2776 C C . TRP A 1 197 ? 33.910 27.940 29.645 1.00 8.61 197 TRP A C 1
ATOM 2777 O O . TRP A 1 197 ? 34.859 28.614 29.264 1.00 9.65 197 TRP A O 1
ATOM 2798 N N . GLY A 1 198 ? 33.446 27.999 30.888 1.00 8.93 198 GLY A N 1
ATOM 2799 C CA . GLY A 1 198 ? 34.015 28.935 31.842 1.00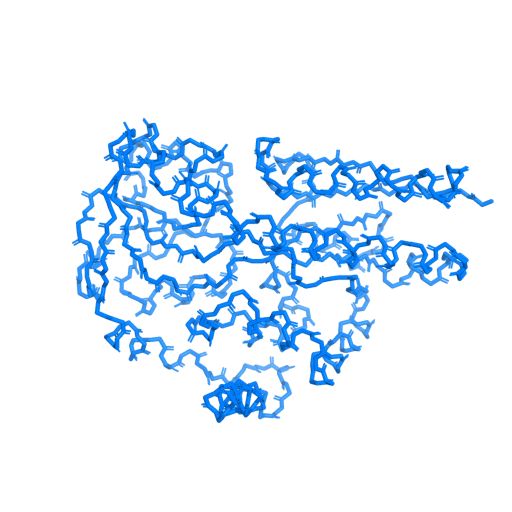 9.00 198 GLY A CA 1
ATOM 2800 C C . GLY A 1 198 ? 35.484 28.725 32.131 1.00 8.85 198 GLY A C 1
ATOM 2801 O O . GLY A 1 198 ? 36.139 29.667 32.580 1.00 9.40 198 GLY A O 1
ATOM 2805 N N . GLU A 1 199 ? 35.981 27.510 31.920 1.00 8.74 199 GLU A N 1
ATOM 2806 C CA . GLU A 1 199 ? 37.396 27.174 32.151 1.00 8.92 199 GLU A CA 1
ATOM 2807 C C . GLU A 1 199 ? 38.238 27.225 30.873 1.00 9.14 199 GLU A C 1
ATOM 2808 O O . GLU A 1 199 ? 39.388 26.788 30.867 1.00 9.84 199 GLU A O 1
ATOM 2820 N N . THR A 1 200 ? 37.668 27.785 29.796 1.00 9.17 200 THR A N 1
ATOM 2821 C CA . THR A 1 200 ? 38.253 27.648 28.460 1.00 9.36 200 THR A CA 1
ATOM 2822 C C . THR A 1 200 ? 39.110 28.833 27.979 1.00 9.16 200 THR A C 1
ATOM 2823 O O . THR A 1 200 ? 40.254 28.649 27.580 1.00 10.35 200 THR A O 1
ATOM 2834 N N . LEU A 1 201 ? 38.559 30.041 27.918 1.00 9.15 201 LEU A N 1
ATOM 2835 C CA . LEU A 1 201 ? 39.261 31.108 27.195 1.00 10.28 201 LEU A CA 1
ATOM 2836 C C . LEU A 1 201 ? 40.577 31.506 27.838 1.00 10.12 201 LEU A C 1
ATOM 2837 O O . LEU A 1 201 ? 41.551 31.742 27.153 1.00 10.88 201 LEU A O 1
ATOM 2853 N N A SER A 1 202 ? 40.614 31.579 29.163 0.69 10.49 202 SER A N 1
ATOM 2854 N N B SER A 1 202 ? 40.613 31.585 29.164 0.31 10.73 202 SER A N 1
ATOM 2855 C CA A SER A 1 202 ? 41.849 31.898 29.849 0.69 10.67 202 SER A CA 1
ATOM 2856 C CA B SER A 1 202 ? 41.861 31.894 29.847 0.31 11.23 202 SER A CA 1
ATOM 2857 C C A SER A 1 202 ? 42.840 30.745 29.678 0.69 10.69 202 SER A C 1
ATOM 2858 C C B SER A 1 202 ? 42.848 30.742 29.670 0.31 10.86 202 SER A C 1
ATOM 2859 O O A SER A 1 202 ? 44.038 30.961 29.549 0.69 11.21 202 SER A O 1
ATOM 2860 O O B SER A 1 202 ? 44.052 30.958 29.549 0.31 11.01 202 SER A O 1
ATOM 2875 N N . ALA A 1 203 ? 42.339 29.517 29.627 1.00 10.28 203 ALA A N 1
ATOM 2876 C CA . ALA A 1 203 ? 43.193 28.360 29.373 1.00 10.75 203 ALA A CA 1
ATOM 2877 C C . ALA A 1 203 ? 43.861 28.466 27.991 1.00 10.63 203 ALA A C 1
ATOM 2878 O O . ALA A 1 203 ? 45.046 28.153 27.824 1.00 11.63 203 ALA A O 1
ATOM 2886 N N . VAL A 1 204 ? 43.102 28.902 26.992 1.00 11.04 204 VAL A N 1
ATOM 2887 C CA . VAL A 1 204 ? 43.642 29.118 25.655 1.00 11.80 204 VAL A CA 1
ATOM 2888 C C . VAL A 1 204 ? 44.699 30.239 25.689 1.00 11.62 204 VAL A C 1
ATOM 2889 O O . VAL A 1 204 ? 45.803 30.087 25.170 1.00 12.83 204 VAL A O 1
ATOM 2902 N N . GLN A 1 205 ? 44.362 31.357 26.319 1.00 12.67 205 GLN A N 1
ATOM 2903 C CA . GLN A 1 205 ? 45.294 32.483 26.446 1.00 13.41 205 GLN A CA 1
ATOM 2904 C C . GLN A 1 205 ? 46.630 32.071 27.076 1.00 13.24 205 GLN A C 1
ATOM 2905 O O . GLN A 1 205 ? 47.695 32.565 26.685 1.00 14.23 205 GLN A O 1
ATOM 2919 N N . GLN A 1 206 ? 46.569 31.178 28.058 1.00 11.95 206 GLN A N 1
ATOM 2920 C CA . GLN A 1 206 ? 47.752 30.788 28.815 1.00 11.85 206 GLN A CA 1
ATOM 2921 C C . GLN A 1 206 ? 48.477 29.574 28.250 1.00 11.86 206 GLN A C 1
ATOM 2922 O O . GLN A 1 206 ? 49.517 29.171 28.783 1.00 13.16 206 GLN A O 1
ATOM 2936 N N . GLY A 1 207 ? 47.943 28.984 27.183 1.00 11.85 207 GLY A N 1
ATOM 2937 C CA . GLY A 1 207 ? 48.576 27.816 26.593 1.00 12.12 207 GLY A CA 1
ATOM 2938 C C . GLY A 1 207 ? 48.363 26.518 27.354 1.00 12.17 207 GLY A C 1
ATOM 2939 O O . GLY A 1 207 ? 49.020 25.516 27.074 1.00 13.36 207 GLY A O 1
ATOM 2943 N N . VAL A 1 208 ? 47.432 26.513 28.307 1.00 11.70 208 VAL A N 1
ATOM 2944 C CA . VAL A 1 208 ? 47.039 25.278 28.976 1.00 10.37 208 VAL A CA 1
ATOM 2945 C C . VAL A 1 208 ? 46.400 24.328 27.953 1.00 10.56 208 VAL A C 1
ATOM 2946 O O . VAL A 1 208 ? 46.606 23.121 28.000 1.00 12.58 208 VAL A O 1
ATOM 2959 N N . VAL A 1 209 ? 45.656 24.900 27.011 1.00 11.44 209 VAL A N 1
ATOM 2960 C CA . VAL A 1 209 ? 45.327 24.229 25.764 1.00 11.71 209 VAL A CA 1
ATOM 2961 C C . VAL A 1 209 ? 45.899 25.051 24.619 1.00 12.79 209 VAL A C 1
ATOM 2962 O O . VAL A 1 209 ? 46.168 26.242 24.772 1.00 14.10 209 VAL A O 1
ATOM 2975 N N . ASP A 1 210 ? 46.093 24.397 23.482 1.00 13.35 210 ASP A N 1
ATOM 2976 C CA . ASP A 1 210 ? 46.599 25.058 22.284 1.00 13.52 210 ASP A CA 1
ATOM 2977 C C . ASP A 1 210 ? 45.516 25.656 21.402 1.00 14.08 210 ASP A C 1
ATOM 2978 O O . ASP A 1 210 ? 45.789 26.475 20.537 1.00 16.16 210 ASP A O 1
ATOM 2987 N N . GLY A 1 211 ? 44.277 25.252 21.632 1.00 12.97 211 GLY A N 1
ATOM 2988 C CA . GLY A 1 211 ? 43.158 25.773 20.870 1.00 12.82 211 GLY A CA 1
ATOM 2989 C C . GLY A 1 211 ? 41.868 25.166 21.355 1.00 12.01 211 GLY A C 1
ATOM 2990 O O . GLY A 1 211 ? 41.812 24.557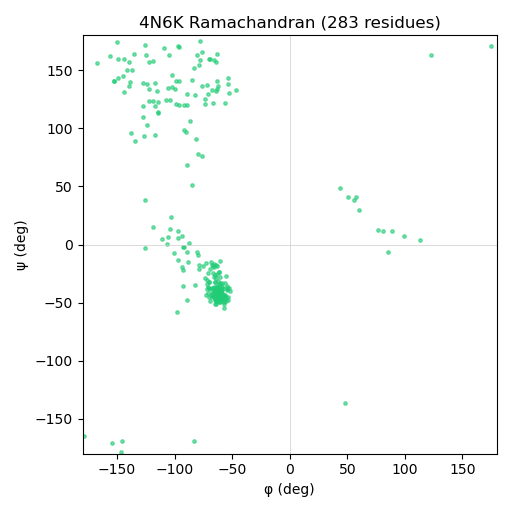 22.420 1.00 11.24 211 GLY A O 1
ATOM 2994 N N . LEU A 1 212 ? 40.838 25.330 20.539 1.00 11.51 212 LEU A N 1
ATOM 2995 C CA . LEU A 1 212 ? 39.489 24.928 20.876 1.00 10.65 212 LEU A CA 1
ATOM 2996 C C . LEU A 1 212 ? 38.767 24.676 19.562 1.00 10.53 212 LEU A C 1
ATOM 2997 O O . LEU A 1 212 ? 39.391 24.618 18.513 1.00 11.03 212 LEU A O 1
ATOM 3013 N N . GLU A 1 213 ? 37.463 24.482 19.635 1.00 10.25 213 GLU A N 1
ATOM 3014 C CA . GLU A 1 213 ? 36.691 24.268 18.434 1.00 10.96 213 GLU A CA 1
ATOM 3015 C C . GLU A 1 213 ? 35.297 24.812 18.655 1.00 10.50 213 GLU A C 1
ATOM 3016 O O . GLU A 1 213 ? 34.718 24.729 19.733 1.00 10.34 213 GLU A O 1
ATOM 3028 N N . GLY A 1 214 ? 34.735 25.394 17.610 1.00 10.50 214 GLY A N 1
ATOM 3029 C CA . GLY A 1 214 ? 33.426 25.990 17.709 1.00 10.64 214 GLY A CA 1
ATOM 3030 C C . GLY A 1 214 ? 33.039 26.699 16.438 1.00 10.44 214 GLY A C 1
ATOM 3031 O O . GLY A 1 214 ? 33.839 26.869 15.522 1.00 11.10 214 GLY A O 1
ATOM 3035 N N . SER A 1 215 ? 31.784 27.106 16.393 1.00 10.07 215 SER A N 1
ATOM 3036 C CA . SER A 1 215 ? 31.268 27.771 15.218 1.00 10.41 215 SER A CA 1
ATOM 3037 C C . SER A 1 215 ? 31.732 29.208 15.122 1.00 10.63 215 SER A C 1
ATOM 3038 O O . SER A 1 215 ? 32.215 29.797 16.096 1.00 11.12 215 SER A O 1
ATOM 3046 N N . GLU A 1 216 ? 31.548 29.800 13.947 1.00 11.51 216 GLU A N 1
ATOM 3047 C CA . GLU A 1 216 ? 31.903 31.202 13.779 1.00 12.14 216 GLU A CA 1
ATOM 3048 C C . GLU A 1 216 ? 31.042 32.103 14.651 1.00 11.83 216 GLU A C 1
ATOM 3049 O O . GLU A 1 216 ? 31.473 33.185 15.038 1.00 12.46 216 GLU A O 1
ATOM 3061 N N . PHE A 1 217 ? 29.835 31.650 14.978 1.00 10.95 217 PHE A N 1
ATOM 3062 C CA . PHE A 1 217 ? 28.947 32.426 15.850 1.00 11.30 217 PHE A CA 1
ATOM 3063 C C . PHE A 1 217 ? 29.462 32.426 17.284 1.00 11.10 217 PHE A C 1
ATOM 3064 O O . PHE A 1 217 ? 29.463 33.456 17.948 1.00 12.39 217 PHE A O 1
ATOM 3081 N N . THR A 1 218 ? 29.937 31.284 17.754 1.00 10.74 218 THR A N 1
ATOM 3082 C CA . THR A 1 218 ? 30.636 31.237 19.043 1.00 11.33 218 THR A CA 1
ATOM 3083 C C . THR A 1 218 ? 31.895 32.122 19.014 1.00 11.24 218 THR A C 1
ATOM 3084 O O . THR A 1 218 ? 32.163 32.877 19.952 1.00 12.33 218 THR A O 1
ATOM 3095 N N . ASN A 1 219 ? 32.664 32.027 17.937 1.00 11.94 219 ASN A N 1
ATOM 3096 C CA . ASN A 1 219 ? 33.938 32.731 17.789 1.00 12.29 219 ASN A CA 1
ATOM 3097 C C . ASN A 1 219 ? 33.711 34.232 17.943 1.00 12.22 219 ASN A C 1
ATOM 3098 O O . ASN A 1 219 ? 34.341 34.884 18.772 1.00 13.14 219 ASN A O 1
ATOM 3109 N N . ILE A 1 220 ? 32.795 34.789 17.159 1.00 13.22 220 ILE A N 1
ATOM 3110 C CA . ILE A 1 220 ? 32.518 36.213 17.230 1.00 14.28 220 ILE A CA 1
ATOM 3111 C C . ILE A 1 220 ? 31.770 36.624 18.504 1.00 14.14 220 ILE A C 1
ATOM 3112 O O . ILE A 1 220 ? 32.070 37.664 19.091 1.00 15.46 220 ILE A O 1
ATOM 3128 N N . GLY A 1 221 ? 30.834 35.790 18.954 1.00 13.44 221 GLY A N 1
ATOM 3129 C CA . GLY A 1 221 ? 29.962 36.140 20.058 1.00 13.99 221 GLY A CA 1
ATOM 3130 C C . GLY A 1 221 ? 30.659 36.192 21.406 1.00 13.59 221 GLY A C 1
ATOM 3131 O O . GLY A 1 221 ? 30.268 36.973 22.269 1.00 16.67 221 GLY A O 1
ATOM 3135 N N . THR A 1 222 ? 31.668 35.344 21.591 1.00 12.04 222 THR A N 1
ATOM 3136 C CA . THR A 1 222 ? 32.434 35.316 22.824 1.00 12.72 222 THR A CA 1
ATOM 3137 C C . THR A 1 222 ? 33.817 35.940 22.636 1.00 13.31 222 THR A C 1
ATOM 3138 O O . THR A 1 222 ? 34.642 35.903 23.552 1.00 13.92 222 THR A O 1
ATOM 3149 N N . LYS A 1 223 ? 34.064 36.524 21.462 1.00 14.26 223 LYS A N 1
ATOM 3150 C CA . LYS A 1 223 ? 35.322 37.207 21.161 1.00 15.83 223 LYS A CA 1
ATOM 3151 C C . LYS A 1 223 ? 36.553 36.295 21.323 1.00 15.13 223 LYS A C 1
ATOM 3152 O O . LYS A 1 223 ? 37.619 36.728 21.754 1.00 15.64 223 LYS A O 1
ATOM 3171 N N . VAL A 1 224 ? 36.424 35.052 20.873 1.00 13.55 224 VAL A N 1
ATOM 3172 C CA . VAL A 1 224 ? 37.557 34.133 20.847 1.00 13.73 224 VAL A CA 1
ATOM 3173 C C . VAL A 1 224 ? 38.695 34.792 20.070 1.00 14.56 224 VAL A C 1
ATOM 3174 O O . VAL A 1 224 ? 39.866 34.661 20.428 1.00 15.56 224 VAL A O 1
ATOM 3187 N N . TYR A 1 225 ? 38.337 35.519 19.008 1.00 14.89 225 TYR A N 1
ATOM 3188 C CA . TYR A 1 225 ? 39.315 36.130 18.106 1.00 16.01 225 TYR A CA 1
ATOM 3189 C C . TYR A 1 225 ? 40.192 37.199 18.768 1.00 17.49 225 TYR A C 1
ATOM 3190 O O . TYR A 1 225 ? 41.218 37.551 18.207 1.00 18.86 225 TYR A O 1
ATOM 3208 N N . GLU A 1 226 ? 39.788 37.721 19.928 1.00 17.84 226 GLU A N 1
ATOM 3209 C CA . GLU A 1 226 ? 40.597 38.710 20.649 1.00 18.66 226 GLU A CA 1
ATOM 3210 C C . GLU A 1 226 ? 41.779 38.046 21.337 1.00 19.17 226 GLU A C 1
ATOM 3211 O O . GLU A 1 226 ? 42.746 38.718 21.712 1.00 20.79 226 GLU A O 1
ATOM 3223 N N . GLY A 1 227 ? 41.687 36.732 21.513 1.00 18.05 227 GLY A N 1
ATOM 3224 C CA . GLY A 1 227 ? 42.786 35.933 22.020 1.00 17.96 227 GLY A CA 1
ATOM 3225 C C . GLY A 1 227 ? 43.773 35.544 20.932 1.00 16.22 227 GLY A C 1
ATOM 3226 O O . GLY A 1 227 ? 43.705 36.034 19.804 1.00 16.85 227 GLY A O 1
ATOM 3230 N N . PRO A 1 228 ? 44.686 34.622 21.249 1.00 15.31 228 PRO A N 1
ATOM 3231 C CA . PRO A 1 228 ? 45.776 34.304 20.314 1.00 16.80 228 PRO A CA 1
ATOM 3232 C C . PRO A 1 228 ? 45.365 33.388 19.156 1.00 16.80 228 PRO A C 1
ATOM 3233 O O . PRO A 1 228 ? 46.091 33.320 18.169 1.00 18.01 228 PRO A O 1
ATOM 3244 N N . THR A 1 229 ? 44.243 32.689 19.282 1.00 15.00 229 THR A N 1
ATOM 3245 C CA . THR A 1 229 ? 43.831 31.729 18.267 1.00 14.11 229 THR A CA 1
ATOM 3246 C C . THR A 1 229 ? 42.951 32.383 17.203 1.00 15.11 229 THR A C 1
ATOM 3247 O O . THR A 1 229 ? 41.739 32.520 17.384 1.00 14.94 229 THR A O 1
ATOM 3258 N N . LYS A 1 230 ? 43.589 32.758 16.096 1.00 15.57 230 LYS A N 1
ATOM 3259 C CA . LYS A 1 230 ? 42.932 33.443 14.983 1.00 15.92 230 LYS A CA 1
ATOM 3260 C C . LYS A 1 230 ? 42.996 32.663 13.668 1.00 16.24 230 LYS A C 1
ATOM 3261 O O . LYS A 1 230 ? 42.741 33.227 12.611 1.00 18.04 230 LYS A O 1
ATOM 3280 N N . ASN A 1 231 ? 43.327 31.377 13.735 1.00 16.32 231 ASN A N 1
ATOM 3281 C CA . ASN A 1 231 ? 43.230 30.496 12.579 1.00 16.40 231 ASN A CA 1
ATOM 3282 C C . ASN A 1 231 ? 42.062 29.544 12.742 1.00 15.15 231 ASN A C 1
ATOM 3283 O O . ASN A 1 231 ? 41.979 28.829 13.738 1.00 15.30 231 ASN A O 1
ATOM 3294 N N . VAL A 1 232 ? 41.168 29.542 11.760 1.00 14.53 232 VAL A N 1
ATOM 3295 C CA . VAL A 1 232 ? 40.033 28.633 11.768 1.00 14.51 232 VAL A CA 1
ATOM 3296 C C . VAL A 1 232 ? 40.180 27.651 10.611 1.00 14.69 232 VAL A C 1
ATOM 3297 O O . VAL A 1 232 ? 40.311 28.070 9.458 1.00 15.26 232 VAL A O 1
ATOM 3310 N N . ALA A 1 233 ? 40.194 26.357 10.936 1.00 14.06 233 ALA A N 1
ATOM 3311 C CA . ALA A 1 233 ? 40.181 25.300 9.936 1.00 14.27 233 ALA A CA 1
ATOM 3312 C C . ALA A 1 233 ? 38.754 24.818 9.786 1.00 14.04 233 ALA A C 1
ATOM 3313 O O . ALA A 1 233 ? 38.113 24.421 10.768 1.00 13.71 233 ALA A O 1
ATOM 3320 N N A ASN A 1 234 ? 38.244 24.867 8.557 0.61 14.16 234 ASN A N 1
ATOM 3321 N N B ASN A 1 234 ? 38.270 24.833 8.548 0.39 14.94 234 ASN A N 1
ATOM 3322 C CA A ASN A 1 234 ? 36.859 24.501 8.264 0.61 14.62 234 ASN A CA 1
ATOM 3323 C CA B ASN A 1 234 ? 36.890 24.493 8.228 0.39 15.87 234 ASN A CA 1
ATOM 3324 C C A ASN A 1 234 ? 36.631 22.989 8.227 0.61 14.49 234 ASN A C 1
ATOM 3325 C C B ASN A 1 234 ? 36.638 22.983 8.221 0.39 15.12 234 ASN A C 1
ATOM 3326 O O A ASN A 1 234 ? 36.254 22.417 7.204 0.61 14.88 234 ASN A O 1
ATOM 3327 O O B ASN A 1 234 ? 36.251 22.407 7.204 0.39 15.35 234 ASN A O 1
ATOM 3348 N N . THR A 1 235 ? 36.853 22.348 9.368 1.00 14.24 235 THR A N 1
ATOM 3349 C CA . THR A 1 235 ? 36.628 20.918 9.518 1.00 13.55 235 THR A CA 1
ATOM 3350 C C . THR A 1 235 ? 35.143 20.563 9.557 1.00 12.95 235 THR A C 1
ATOM 3351 O O . THR A 1 235 ? 34.760 19.467 9.138 1.00 14.28 235 THR A O 1
ATOM 3363 N N . ARG A 1 236 ? 34.316 21.482 10.058 1.00 12.37 236 ARG A N 1
ATOM 3364 C CA . ARG A 1 236 ? 32.881 21.248 10.216 1.00 13.05 236 ARG A CA 1
ATOM 3365 C C . ARG A 1 236 ? 32.665 19.852 10.800 1.00 12.61 236 ARG A C 1
ATOM 3366 O O . ARG A 1 236 ? 31.845 19.063 10.326 1.00 13.49 236 ARG A O 1
ATOM 3387 N N . HIS A 1 237 ? 33.393 19.543 11.865 1.00 11.96 237 HIS A N 1
ATOM 3388 C CA . HIS A 1 237 ? 33.412 18.178 12.364 1.00 11.78 237 HIS A CA 1
ATOM 3389 C C . HIS A 1 237 ? 32.137 17.778 13.084 1.00 11.88 237 HIS A C 1
ATOM 3390 O O . HIS A 1 237 ? 31.784 16.608 13.088 1.00 12.34 237 HIS A O 1
ATOM 3405 N N . ILE A 1 238 ? 31.454 18.745 13.689 1.00 10.28 238 ILE A N 1
ATOM 3406 C CA . ILE A 1 238 ? 30.187 18.515 14.365 1.00 10.26 238 ILE A CA 1
ATOM 3407 C C . ILE A 1 238 ? 29.290 19.677 14.027 1.00 10.62 238 ILE A C 1
ATOM 3408 O O . ILE A 1 238 ? 29.752 20.813 13.972 1.00 11.29 238 ILE A O 1
ATOM 3424 N N . LEU A 1 239 ? 28.016 19.399 13.783 1.00 10.51 239 LEU A N 1
ATOM 3425 C CA . LEU A 1 239 ? 27.057 20.491 13.611 1.00 10.02 239 LEU A CA 1
ATOM 3426 C C . LEU A 1 239 ? 26.549 20.869 15.009 1.00 9.81 239 LEU A C 1
ATOM 3427 O O . LEU A 1 239 ? 25.796 20.132 15.644 1.00 10.87 239 LEU A O 1
ATOM 3443 N N . GLY A 1 240 ? 27.004 22.010 15.498 1.00 9.37 240 GLY A N 1
ATOM 3444 C CA . GLY A 1 240 ? 26.585 22.496 16.802 1.00 10.02 240 GLY A CA 1
ATOM 3445 C C . GLY A 1 240 ? 25.119 22.874 16.840 1.00 9.42 240 GLY A C 1
ATOM 3446 O O . GLY A 1 240 ? 24.660 23.718 16.060 1.00 9.84 240 GLY A O 1
ATOM 3450 N N . THR A 1 241 ? 24.367 22.242 17.726 1.00 8.85 241 THR A N 1
ATOM 3451 C CA . THR A 1 241 ? 22.935 22.508 17.853 1.00 9.15 241 THR A CA 1
ATOM 3452 C C . THR A 1 241 ? 22.517 22.205 19.281 1.00 8.11 241 THR A C 1
ATOM 3453 O O . THR A 1 241 ? 22.995 21.242 19.887 1.00 8.99 241 THR A O 1
ATOM 3464 N N . CYS A 1 242 ? 21.641 23.046 19.822 1.00 9.23 242 CYS A N 1
ATOM 3465 C CA . CYS A 1 242 ? 21.004 22.771 21.104 1.00 8.90 242 CYS A CA 1
ATOM 3466 C C . CYS A 1 242 ? 19.640 22.137 20.927 1.00 9.06 242 CYS A C 1
ATOM 3467 O O . CYS A 1 242 ? 18.867 22.498 20.026 1.00 9.48 242 CYS A O 1
ATOM 3475 N N . GLY A 1 243 ? 19.369 21.188 21.811 1.00 8.79 243 GLY A N 1
ATOM 3476 C CA . GLY A 1 243 ? 18.016 20.761 22.090 1.00 9.33 243 GLY A CA 1
ATOM 3477 C C . GLY A 1 243 ? 17.480 21.480 23.308 1.00 9.00 243 GLY A C 1
ATOM 3478 O O . GLY A 1 243 ? 18.214 22.176 24.038 1.00 9.62 243 GLY A O 1
ATOM 3482 N N . VAL A 1 244 ? 16.177 21.307 23.526 1.00 9.13 244 VAL A N 1
ATOM 3483 C CA . VAL A 1 244 ? 15.434 21.945 24.612 1.00 9.12 244 VAL A CA 1
ATOM 3484 C C . VAL A 1 244 ? 14.703 20.846 25.358 1.00 9.16 244 VAL A C 1
ATOM 3485 O O . VAL A 1 244 ? 13.897 20.134 24.757 1.00 9.44 244 VAL A O 1
ATOM 3498 N N . TYR A 1 245 ? 15.014 20.696 26.642 1.00 9.07 245 TYR A N 1
ATOM 3499 C CA . TYR A 1 245 ? 14.589 19.540 27.423 1.00 9.31 245 TYR A CA 1
ATOM 3500 C C . TYR A 1 245 ? 13.822 19.986 28.659 1.00 8.53 245 TYR A C 1
ATOM 3501 O O . TYR A 1 245 ? 14.242 20.916 29.357 1.00 9.68 245 TYR A O 1
ATOM 3519 N N . ILE A 1 246 ? 12.735 19.284 28.957 1.00 9.81 246 ILE A N 1
ATOM 3520 C CA . ILE A 1 246 ? 11.952 19.535 30.150 1.00 9.61 246 ILE A CA 1
ATOM 3521 C C . ILE A 1 246 ? 11.503 18.179 30.700 1.00 9.25 246 ILE A C 1
ATOM 3522 O O . ILE A 1 246 ? 11.318 17.225 29.949 1.00 10.37 246 ILE A O 1
ATOM 3538 N N . SER A 1 247 ? 11.324 18.072 32.008 1.00 10.58 247 SER A N 1
ATOM 3539 C CA . SER A 1 247 ? 10.900 16.826 32.595 1.00 10.95 247 SER A CA 1
ATOM 3540 C C . SER A 1 247 ? 9.527 16.426 32.069 1.00 11.25 247 SER A C 1
ATOM 3541 O O . SER A 1 247 ? 8.612 17.256 32.029 1.00 12.15 247 SER A O 1
ATOM 3549 N N . THR A 1 248 ? 9.346 15.156 31.733 1.00 12.13 248 THR A N 1
ATOM 3550 C CA . THR A 1 248 ? 8.017 14.665 31.382 1.00 12.90 248 THR A CA 1
ATOM 3551 C C . THR A 1 248 ? 7.032 14.858 32.532 1.00 13.97 248 THR A C 1
ATOM 3552 O O . THR A 1 248 ? 5.857 15.100 32.297 1.00 14.32 248 THR A O 1
ATOM 3563 N N . LYS A 1 249 ? 7.499 14.719 33.770 1.00 14.41 249 LYS A N 1
ATOM 3564 C CA . LYS A 1 249 ? 6.601 14.864 34.914 1.00 16.04 249 LYS A CA 1
ATOM 3565 C C . LYS A 1 249 ? 6.029 16.274 35.009 1.00 15.24 249 LYS A C 1
ATOM 3566 O O . LYS A 1 249 ? 4.856 16.464 35.334 1.00 17.18 249 LYS A O 1
ATOM 3585 N N . VAL A 1 250 ? 6.869 17.266 34.759 1.00 13.68 250 VAL A N 1
ATOM 3586 C CA . VAL A 1 250 ? 6.456 18.655 34.729 1.00 14.40 250 VAL A CA 1
ATOM 3587 C C . VAL A 1 250 ? 5.575 18.908 33.506 1.00 14.95 250 VAL A C 1
ATOM 3588 O O . VAL A 1 250 ? 4.495 19.489 33.614 1.00 16.36 250 VAL A O 1
ATOM 3601 N N . TRP A 1 251 ? 6.035 18.456 32.347 1.00 13.89 251 TRP A N 1
ATOM 3602 C CA . TRP A 1 251 ? 5.304 18.661 31.106 1.00 13.79 251 TRP A CA 1
ATOM 3603 C C . TRP A 1 251 ? 3.874 18.127 31.184 1.00 15.23 251 TRP A C 1
ATOM 3604 O O . TRP A 1 251 ? 2.932 18.794 30.766 1.00 15.25 251 TRP A O 1
ATOM 3625 N N . ASN A 1 252 ? 3.723 16.928 31.725 1.00 15.52 252 ASN A N 1
ATOM 3626 C CA . ASN A 1 252 ? 2.430 16.254 31.742 1.00 17.53 252 ASN A CA 1
ATOM 3627 C C . ASN A 1 252 ? 1.419 16.941 32.644 1.00 18.62 252 ASN A C 1
ATOM 3628 O O . ASN A 1 252 ? 0.215 16.724 32.500 1.00 20.91 252 ASN A O 1
ATOM 3639 N N . ASP A 1 253 ? 1.891 17.796 33.545 1.00 18.87 253 ASP A N 1
ATOM 3640 C CA . ASP A 1 253 ? 0.988 18.564 34.401 1.00 20.89 253 ASP A CA 1
ATOM 3641 C C . ASP A 1 253 ? 0.551 19.906 33.803 1.00 19.61 253 ASP A C 1
ATOM 3642 O O . ASP A 1 253 ? -0.301 20.609 34.365 1.00 20.57 253 ASP A O 1
ATOM 3651 N N . ILE A 1 254 ? 1.129 20.273 32.667 1.00 17.41 254 ILE A N 1
ATOM 3652 C CA . ILE A 1 254 ? 0.747 21.512 32.005 1.00 15.94 254 ILE A CA 1
ATOM 3653 C C . ILE A 1 254 ? -0.510 21.301 31.164 1.00 16.94 254 ILE A C 1
ATOM 3654 O O . ILE A 1 254 ? -0.572 20.379 30.351 1.00 17.75 254 ILE A O 1
ATOM 3670 N N . PRO A 1 255 ? -1.522 22.163 31.355 1.00 17.81 255 PRO A N 1
ATOM 3671 C CA . PRO A 1 255 ? -2.732 22.028 30.536 1.00 18.18 255 PRO A CA 1
ATOM 3672 C C . PRO A 1 255 ? -2.415 22.023 29.038 1.00 17.53 255 PRO A C 1
ATOM 3673 O O . PRO A 1 255 ? -1.501 22.722 28.590 1.00 17.40 255 PRO A O 1
ATOM 3684 N N . ALA A 1 256 ? -3.157 21.218 28.279 1.00 17.53 256 ALA A N 1
ATOM 3685 C CA . ALA A 1 256 ? -2.910 21.016 26.849 1.00 18.01 256 ALA A CA 1
ATOM 3686 C C . ALA A 1 256 ? -2.819 22.319 26.064 1.00 17.28 256 ALA A C 1
ATOM 3687 O O . ALA A 1 256 ? -1.998 22.432 25.157 1.00 16.76 256 ALA A O 1
ATOM 3694 N N . LYS A 1 257 ? -3.676 23.285 26.382 1.00 18.15 257 LYS A N 1
ATOM 3695 C CA . LYS A 1 257 ? -3.672 24.538 25.644 1.00 19.25 257 LYS A CA 1
ATOM 3696 C C . LYS A 1 257 ? -2.321 25.262 25.794 1.00 18.09 257 LYS A C 1
ATOM 3697 O O . LYS A 1 257 ? -1.838 25.895 24.862 1.00 18.74 257 LYS A O 1
ATOM 3716 N N . TYR A 1 258 ? -1.686 25.141 26.956 1.00 16.93 258 TYR A N 1
ATOM 3717 C CA . TYR A 1 258 ? -0.386 25.769 27.163 1.00 16.31 258 TYR A CA 1
ATOM 3718 C C . TYR A 1 258 ? 0.750 24.914 26.600 1.00 15.41 258 TYR A C 1
ATOM 3719 O O . TYR A 1 258 ? 1.727 25.455 26.094 1.00 15.52 258 TYR A O 1
ATOM 3737 N N . GLN A 1 259 ? 0.621 23.592 26.671 1.00 14.81 259 GLN A N 1
ATOM 3738 C CA . GLN A 1 259 ? 1.577 22.713 26.001 1.00 15.05 259 GLN A CA 1
ATOM 3739 C C . GLN A 1 259 ? 1.694 23.089 24.537 1.00 14.90 259 GLN A C 1
ATOM 3740 O O . GLN A 1 259 ? 2.786 23.151 23.987 1.00 14.57 259 GLN A O 1
ATOM 3754 N N . LYS A 1 260 ? 0.561 23.310 23.883 1.00 15.55 260 LYS A N 1
ATOM 3755 C CA . LYS A 1 260 ? 0.594 23.596 22.451 1.00 15.95 260 LYS A CA 1
ATOM 3756 C C . LYS A 1 260 ? 1.328 24.900 22.164 1.00 15.07 260 LYS A C 1
ATOM 3757 O O . LYS A 1 260 ? 2.125 24.982 21.231 1.00 15.82 260 LYS A O 1
ATOM 3776 N N . ILE A 1 261 ? 1.075 25.923 22.976 1.00 14.35 261 ILE A N 1
ATOM 3777 C CA . ILE A 1 261 ? 1.747 27.201 22.804 1.00 15.34 261 ILE A CA 1
ATOM 3778 C C . ILE A 1 261 ? 3.244 27.055 23.057 1.00 14.44 261 ILE A C 1
ATOM 3779 O O . ILE A 1 261 ? 4.064 27.566 22.288 1.00 15.05 261 ILE A O 1
ATOM 3795 N N . ILE A 1 262 ? 3.610 26.379 24.144 1.00 13.87 262 ILE A N 1
ATOM 3796 C CA . ILE A 1 262 ? 5.029 26.191 24.452 1.00 13.32 262 ILE A CA 1
ATOM 3797 C C . ILE A 1 262 ? 5.723 25.481 23.279 1.00 12.99 262 ILE A C 1
ATOM 3798 O O . ILE A 1 262 ? 6.789 25.900 22.808 1.00 12.69 262 ILE A O 1
ATOM 3814 N N . GLN A 1 263 ? 5.111 24.398 22.805 1.00 12.36 263 GLN A N 1
ATOM 3815 C CA . GLN A 1 263 ? 5.698 23.621 21.723 1.00 12.79 263 GLN A CA 1
ATOM 3816 C C . GLN A 1 263 ? 5.790 24.441 20.444 1.00 12.71 263 GLN A C 1
ATOM 3817 O O . GLN A 1 263 ? 6.839 24.452 19.782 1.00 12.58 263 GLN A O 1
ATOM 3831 N N . ASP A 1 264 ? 4.708 25.120 20.076 1.00 13.90 264 ASP A N 1
ATOM 3832 C CA . ASP A 1 264 ? 4.716 25.908 18.849 1.00 15.17 264 ASP A CA 1
ATOM 3833 C C . ASP A 1 264 ? 5.766 27.006 18.908 1.00 14.32 264 ASP A C 1
ATOM 3834 O O . ASP A 1 264 ? 6.469 27.247 17.931 1.00 14.59 264 ASP A O 1
ATOM 3843 N N . GLU A 1 265 ? 5.891 27.665 20.053 1.00 13.72 265 GLU A N 1
ATOM 3844 C CA . GLU A 1 265 ? 6.841 28.759 20.140 1.00 14.16 265 GLU A CA 1
ATOM 3845 C C . GLU A 1 265 ? 8.288 28.250 20.116 1.00 12.75 265 GLU A C 1
ATOM 3846 O O . GLU A 1 265 ? 9.155 28.885 19.525 1.00 13.31 265 GLU A O 1
ATOM 3858 N N . PHE A 1 266 ? 8.573 27.112 20.739 1.00 12.27 266 PHE A N 1
ATOM 3859 C CA . PHE A 1 266 ? 9.934 26.564 20.626 1.00 11.77 266 PHE A CA 1
ATOM 3860 C C . PHE A 1 266 ? 10.258 26.113 19.199 1.00 11.98 266 PHE A C 1
ATOM 3861 O O . PHE A 1 266 ? 11.373 26.290 18.724 1.00 12.35 266 PHE A O 1
ATOM 3878 N N . THR A 1 267 ? 9.290 25.547 18.498 1.00 11.88 267 THR A N 1
ATOM 3879 C CA . THR A 1 267 ? 9.510 25.163 17.114 1.00 12.72 267 THR A CA 1
ATOM 3880 C C . THR A 1 267 ? 9.747 26.398 16.248 1.00 12.92 267 THR A C 1
ATOM 3881 O O . THR A 1 267 ? 10.701 26.445 15.466 1.00 13.67 267 THR A O 1
ATOM 3892 N N . ASN A 1 268 ? 8.901 27.409 16.400 1.00 14.00 268 ASN A N 1
ATOM 3893 C CA . ASN A 1 268 ? 9.052 28.633 15.635 1.00 15.98 268 ASN A CA 1
ATOM 3894 C C . ASN A 1 268 ? 10.391 29.311 15.924 1.00 14.61 268 ASN A C 1
ATOM 3895 O O . ASN A 1 268 ? 11.045 29.797 15.018 1.00 15.25 268 ASN A O 1
ATOM 3906 N N . GLY A 1 269 ? 10.818 29.327 17.185 1.00 13.89 269 GLY A N 1
ATOM 3907 C CA . GLY A 1 269 ? 12.072 29.952 17.546 1.00 13.29 269 GLY A CA 1
ATOM 3908 C C . GLY A 1 269 ? 13.258 29.250 16.915 1.00 12.25 269 GLY A C 1
ATOM 3909 O O . GLY A 1 269 ? 14.233 29.897 16.529 1.00 13.21 269 GLY A O 1
ATOM 3913 N N . ALA A 1 270 ? 13.199 27.923 16.816 1.00 11.89 270 ALA A N 1
ATOM 3914 C CA . ALA A 1 270 ? 14.288 27.189 16.172 1.00 11.93 270 ALA A CA 1
ATOM 3915 C C . ALA A 1 270 ? 14.359 27.536 14.696 1.00 12.99 270 ALA A C 1
ATOM 3916 O O . ALA A 1 270 ? 15.417 27.782 14.155 1.00 13.37 270 ALA A O 1
ATOM 3923 N N . ASN A 1 271 ? 13.210 27.551 14.040 1.00 13.83 271 ASN A N 1
ATOM 3924 C CA . ASN A 1 271 ? 13.170 27.885 12.627 1.00 14.93 271 ASN A CA 1
ATOM 3925 C C . ASN A 1 271 ? 13.772 29.262 12.377 1.00 14.21 271 ASN A C 1
ATOM 3926 O O . ASN A 1 271 ? 14.557 29.454 11.437 1.00 15.27 271 ASN A O 1
ATOM 3937 N N . HIS A 1 272 ? 13.419 30.224 13.229 1.00 14.33 272 HIS A N 1
ATOM 3938 C CA . HIS A 1 272 ? 13.957 31.570 13.091 1.00 14.44 272 HIS A CA 1
ATOM 3939 C C . HIS A 1 272 ? 15.472 31.587 13.308 1.00 14.35 272 HIS A C 1
ATOM 3940 O O . HIS A 1 272 ? 16.191 32.220 12.547 1.00 15.32 272 HIS A O 1
ATOM 3955 N N . MET A 1 273 ? 15.965 30.893 14.331 1.00 13.27 273 MET A N 1
ATOM 3956 C CA . MET A 1 273 ? 17.411 30.895 14.589 1.00 12.87 273 MET A CA 1
ATOM 3957 C C . MET A 1 273 ? 18.177 30.269 13.417 1.00 12.53 273 MET A C 1
ATOM 3958 O O . MET A 1 273 ? 19.204 30.793 12.970 1.00 14.03 273 MET A O 1
ATOM 3972 N N . VAL A 1 274 ? 17.668 29.153 12.912 1.00 12.42 274 VAL A N 1
ATOM 3973 C CA . VAL A 1 274 ? 18.324 28.454 11.807 1.00 13.46 274 VAL A CA 1
ATOM 3974 C C . VAL A 1 274 ? 18.396 29.369 10.585 1.00 14.35 274 VAL A C 1
ATOM 3975 O O . VAL A 1 274 ? 19.451 29.528 9.968 1.00 15.22 274 VAL A O 1
ATOM 3988 N N . ASN A 1 275 ? 17.271 29.980 10.241 1.00 15.35 275 ASN A N 1
ATOM 3989 C CA . ASN A 1 275 ? 17.225 30.839 9.069 1.00 17.45 275 ASN A CA 1
ATOM 3990 C C . ASN A 1 275 ? 18.093 32.078 9.248 1.00 16.43 275 ASN A C 1
ATOM 3991 O O . ASN A 1 275 ? 18.765 32.514 8.323 1.00 16.88 275 ASN A O 1
ATOM 4002 N N . LEU A 1 276 ? 18.111 32.628 10.454 1.00 15.92 276 LEU A N 1
ATOM 4003 C CA . LEU A 1 276 ? 18.911 33.810 10.712 1.00 16.13 276 LEU A CA 1
ATOM 4004 C C . LEU A 1 276 ? 20.408 33.518 10.562 1.00 15.00 276 LEU A C 1
ATOM 4005 O O . LEU A 1 276 ? 21.136 34.233 9.878 1.00 16.43 276 LEU A O 1
ATOM 4021 N N . LEU A 1 277 ? 20.887 32.473 11.222 1.00 14.43 277 LEU A N 1
ATOM 4022 C CA . LEU A 1 277 ? 22.303 32.155 11.158 1.00 13.78 277 LEU A CA 1
ATOM 4023 C C . LEU A 1 277 ? 22.731 31.742 9.755 1.00 14.57 277 LEU A C 1
ATOM 4024 O O . LEU A 1 277 ? 23.828 32.078 9.329 1.00 14.61 277 LEU A O 1
ATOM 4040 N N . LYS A 1 278 ? 21.879 31.019 9.031 1.00 15.56 278 LYS A N 1
ATOM 4041 C CA . LYS A 1 278 ? 22.166 30.731 7.625 1.00 17.42 278 LYS A CA 1
ATOM 4042 C C . LYS A 1 278 ? 22.458 32.016 6.864 1.00 18.15 278 LYS A C 1
ATOM 4043 O O . LYS A 1 278 ? 23.411 32.083 6.094 1.00 19.23 278 LYS A O 1
ATOM 4062 N N A SER A 1 279 ? 21.621 33.023 7.103 0.55 17.71 279 SER A N 1
ATOM 4063 N N B SER A 1 279 ? 21.654 33.050 7.093 0.45 17.96 279 SER A N 1
ATOM 4064 C CA A SER A 1 279 ? 21.711 34.332 6.465 0.55 18.13 279 SER A CA 1
ATOM 4065 C CA B SER A 1 279 ? 21.815 34.301 6.360 0.45 18.48 279 SER A CA 1
ATOM 4066 C C A SER A 1 279 ? 22.993 35.064 6.853 0.55 18.11 279 SER A C 1
ATOM 4067 C C B SER A 1 279 ? 23.007 35.118 6.851 0.45 18.20 279 SER A C 1
ATOM 4068 O O A SER A 1 279 ? 23.665 35.645 6.008 0.55 18.54 279 SER A O 1
ATOM 4069 O O B SER A 1 279 ? 23.632 35.833 6.071 0.45 18.53 279 SER A O 1
ATOM 4084 N N . GLN A 1 280 ? 23.331 35.011 8.134 1.00 16.91 280 GLN A N 1
ATOM 4085 C CA . GLN A 1 280 ? 24.394 35.829 8.696 1.00 16.72 280 GLN A CA 1
ATOM 4086 C C . GLN A 1 280 ? 25.782 35.289 8.431 1.00 16.19 280 GLN A C 1
ATOM 4087 O O . GLN A 1 280 ? 26.772 36.019 8.562 1.00 16.81 280 GLN A O 1
ATOM 4102 N N . HIS A 1 281 ? 25.885 34.002 8.120 1.00 15.61 281 HIS A N 1
ATOM 4103 C CA . HIS A 1 281 ? 27.198 33.366 8.173 1.00 15.45 281 HIS A CA 1
ATOM 4104 C C . HIS A 1 281 ? 28.256 34.060 7.302 1.00 16.14 281 HIS A C 1
ATOM 4105 O O . HIS A 1 281 ? 29.387 34.264 7.733 1.00 15.80 281 HIS A O 1
ATOM 4120 N N . GLY A 1 282 ? 27.898 34.441 6.079 1.00 16.54 282 GLY A N 1
ATOM 4121 C CA . GLY A 1 282 ? 28.860 35.089 5.210 1.00 16.77 282 GLY A CA 1
ATOM 4122 C C . GLY A 1 282 ? 29.387 36.378 5.803 1.00 16.93 282 GLY A C 1
ATOM 4123 O O . GLY A 1 282 ? 30.594 36.642 5.781 1.00 18.17 282 GLY A O 1
ATOM 4127 N N . GLY A 1 283 ? 28.479 37.190 6.329 1.00 17.51 283 GLY A N 1
ATOM 4128 C CA . GLY A 1 283 ? 28.851 38.423 7.000 1.00 17.90 283 GLY A CA 1
ATOM 4129 C C . GLY A 1 283 ? 29.723 38.205 8.226 1.00 17.61 283 GLY A C 1
ATOM 4130 O O . GLY A 1 283 ? 30.684 38.951 8.449 1.00 17.87 283 GLY A O 1
ATOM 4134 N N . VAL A 1 284 ? 29.394 37.200 9.035 1.00 17.35 284 VAL A N 1
ATOM 4135 C CA . VAL A 1 284 ? 30.182 36.914 10.220 1.00 16.35 284 VAL A CA 1
ATOM 4136 C C . VAL A 1 284 ? 31.606 36.534 9.832 1.00 16.00 284 VAL A C 1
ATOM 4137 O O . VAL A 1 284 ? 32.560 36.965 10.467 1.00 16.30 284 VAL A O 1
ATOM 4150 N N . VAL A 1 285 ? 31.748 35.718 8.800 1.00 16.23 285 VAL A N 1
ATOM 4151 C CA . VAL A 1 285 ? 33.073 35.356 8.312 1.00 17.01 285 VAL A CA 1
ATOM 4152 C C . VAL A 1 285 ? 33.847 36.601 7.889 1.00 17.24 285 VAL A C 1
ATOM 4153 O O . VAL A 1 285 ? 35.015 36.762 8.240 1.00 17.23 285 VAL A O 1
ATOM 4166 N N . LYS A 1 286 ? 33.203 37.493 7.140 1.00 18.08 286 LYS A N 1
ATOM 4167 C CA . LYS A 1 286 ? 33.883 38.719 6.719 1.00 19.20 286 LYS A CA 1
ATOM 4168 C C . LYS A 1 286 ? 34.272 39.585 7.903 1.00 19.04 286 LYS A C 1
ATOM 4169 O O . LYS A 1 286 ? 35.355 40.163 7.928 1.00 19.25 286 LYS A O 1
ATOM 4188 N N . GLU A 1 287 ? 33.397 39.677 8.896 1.00 18.08 287 GLU A N 1
ATOM 4189 C CA . GLU A 1 287 ? 33.719 40.494 10.057 1.00 18.62 287 GLU A CA 1
ATOM 4190 C C . GLU A 1 287 ? 34.891 39.876 10.833 1.00 18.18 287 GLU A C 1
ATOM 4191 O O . GLU A 1 287 ? 35.806 40.590 11.246 1.00 19.20 287 GLU A O 1
ATOM 4203 N N . LEU A 1 288 ? 34.879 38.557 11.023 1.00 17.80 288 LEU A N 1
ATOM 4204 C CA . LEU A 1 288 ? 36.009 37.891 11.675 1.00 17.65 288 LEU A CA 1
ATOM 4205 C C . LEU A 1 288 ? 37.302 38.117 10.886 1.00 18.28 288 LEU A C 1
ATOM 4206 O O . LEU A 1 288 ? 38.353 38.391 11.462 1.00 17.91 288 LEU A O 1
ATOM 4222 N N . GLU A 1 289 ? 37.224 38.013 9.567 1.00 18.35 289 GLU A N 1
ATOM 4223 C CA . GLU A 1 289 ? 38.393 38.270 8.737 1.00 19.35 289 GLU A CA 1
ATOM 4224 C C . GLU A 1 289 ? 38.936 39.689 8.964 1.00 20.80 289 GLU A C 1
ATOM 4225 O O . GLU A 1 289 ? 40.152 39.902 8.982 1.00 21.37 289 GLU A O 1
ATOM 4237 N N . SER A 1 290 ? 38.040 40.651 9.165 1.00 22.35 290 SER A N 1
ATOM 4238 C CA . SER A 1 290 ? 38.447 42.037 9.398 1.00 23.44 290 SER A CA 1
ATOM 4239 C C . SER A 1 290 ? 39.182 42.207 10.722 1.00 23.92 290 SER A C 1
ATOM 4240 O O . SER A 1 290 ? 39.892 43.198 10.924 1.00 24.52 290 SER A O 1
ATOM 4248 N N . TYR A 1 291 ? 39.017 41.239 11.618 1.00 23.23 291 TYR A N 1
ATOM 4249 C CA . TYR A 1 291 ? 39.685 41.259 12.918 1.00 23.34 291 TYR A CA 1
ATOM 4250 C C . TYR A 1 291 ? 40.952 40.417 12.894 1.00 23.55 291 TYR A C 1
ATOM 4251 O O . TYR A 1 291 ? 41.580 40.206 13.932 1.00 24.40 291 TYR A O 1
ATOM 4269 N N . GLY A 1 292 ? 41.306 39.908 11.719 1.00 22.24 292 GLY A N 1
ATOM 4270 C CA . GLY A 1 292 ? 42.541 39.171 11.546 1.00 21.71 292 GLY A CA 1
ATOM 4271 C C . GLY A 1 292 ? 42.398 37.662 11.563 1.00 20.20 292 GLY A C 1
ATOM 4272 O O . GLY A 1 292 ? 43.391 36.949 11.558 1.00 20.85 292 GLY A O 1
ATOM 4276 N N . VAL A 1 293 ? 41.170 37.161 11.585 1.00 18.61 293 VAL A N 1
ATOM 4277 C CA . VAL A 1 293 ? 40.966 35.720 11.559 1.00 17.79 293 VAL A CA 1
ATOM 4278 C C . VAL A 1 293 ? 41.194 35.203 10.143 1.00 17.90 293 VAL A C 1
ATOM 4279 O O . VAL A 1 293 ? 40.746 35.800 9.160 1.00 18.63 293 VAL A O 1
ATOM 4292 N N . LYS A 1 294 ? 41.896 34.085 10.042 1.00 18.80 294 LYS A N 1
ATOM 4293 C CA . LYS A 1 294 ? 42.197 33.489 8.751 1.00 19.37 294 LYS A CA 1
ATOM 4294 C C . LYS A 1 294 ? 41.596 32.100 8.672 1.00 17.92 294 LYS A C 1
ATOM 4295 O O . LYS A 1 294 ? 41.845 31.243 9.529 1.00 17.60 294 LYS A O 1
ATOM 4314 N N . PHE A 1 295 ? 40.771 31.905 7.652 1.00 17.78 295 PHE A N 1
ATOM 4315 C CA . PHE A 1 295 ? 40.069 30.644 7.448 1.00 17.24 295 PHE A CA 1
ATOM 4316 C C . PHE A 1 295 ? 40.802 29.813 6.416 1.00 18.13 295 PHE A C 1
ATOM 4317 O O . PHE A 1 295 ? 41.291 30.353 5.424 1.00 19.54 295 PHE A O 1
ATOM 4334 N N . ASN A 1 296 ? 40.870 28.505 6.639 1.00 17.54 296 ASN A N 1
ATOM 4335 C CA . ASN A 1 296 ? 41.384 27.578 5.642 1.00 18.32 296 ASN A CA 1
ATOM 4336 C C . ASN A 1 296 ? 40.530 26.331 5.538 1.00 18.55 296 ASN A C 1
ATOM 4337 O O . ASN A 1 296 ? 39.890 25.903 6.494 1.00 18.32 296 ASN A O 1
ATOM 4348 N N . GLU A 1 297 ? 40.512 25.773 4.333 1.00 19.86 297 GLU A N 1
ATOM 4349 C CA . GLU A 1 297 ? 39.872 24.502 4.084 1.00 20.07 297 GLU A CA 1
ATOM 4350 C C . GLU A 1 297 ? 40.788 23.362 4.513 1.00 19.42 297 GLU A C 1
ATOM 4351 O O . GLU A 1 297 ? 42.008 23.531 4.682 1.00 19.70 297 GLU A O 1
ATOM 4363 N N . VAL A 1 298 ? 40.194 22.189 4.655 1.00 19.45 298 VAL A N 1
ATOM 4364 C CA . VAL A 1 298 ? 40.913 21.012 5.095 1.00 18.95 298 VAL A CA 1
ATOM 4365 C C . VAL A 1 298 ? 40.724 19.880 4.100 1.00 19.51 298 VAL A C 1
ATOM 4366 O O . VAL A 1 298 ? 39.915 19.962 3.161 1.00 20.94 298 VAL A O 1
ATOM 4379 N N . ASP A 1 299 ? 41.484 18.819 4.318 1.00 20.31 299 ASP A N 1
ATOM 4380 C CA . ASP A 1 299 ? 41.328 17.594 3.560 1.00 20.77 299 ASP A CA 1
ATOM 4381 C C . ASP A 1 299 ? 40.165 16.834 4.188 1.00 20.72 299 ASP A C 1
ATOM 4382 O O . ASP A 1 299 ? 40.338 16.058 5.133 1.00 20.22 299 ASP A O 1
ATOM 4391 N N . GLY A 1 300 ? 38.971 17.092 3.671 1.00 21.23 300 GLY A N 1
ATOM 4392 C CA . GLY A 1 300 ? 37.756 16.536 4.232 1.00 21.23 300 GLY A CA 1
ATOM 4393 C C . GLY A 1 300 ? 37.748 15.019 4.280 1.00 20.99 300 GLY A C 1
ATOM 4394 O O . GLY A 1 300 ? 37.327 14.430 5.278 1.00 21.52 300 GLY A O 1
ATOM 4398 N N . ASP A 1 301 ? 38.189 14.379 3.201 1.00 21.76 301 ASP A N 1
ATOM 4399 C CA . ASP A 1 301 ? 38.229 12.919 3.148 1.00 22.24 301 ASP A CA 1
ATOM 4400 C C . ASP A 1 301 ? 39.165 12.341 4.199 1.00 22.21 301 ASP A C 1
ATOM 4401 O O . ASP A 1 301 ? 38.889 11.285 4.770 1.00 22.62 301 ASP A O 1
ATOM 4410 N N . ALA A 1 302 ? 40.288 13.010 4.441 1.00 21.75 302 ALA A N 1
ATOM 4411 C CA . ALA A 1 302 ? 41.210 12.537 5.464 1.00 21.30 302 ALA A CA 1
ATOM 4412 C C . ALA A 1 302 ? 40.563 12.569 6.856 1.00 20.40 302 ALA A C 1
ATOM 4413 O O . ALA A 1 302 ? 40.719 11.638 7.651 1.00 20.84 302 ALA A O 1
ATOM 4420 N N . PHE A 1 303 ? 39.844 13.643 7.159 1.00 19.56 303 PHE A N 1
ATOM 4421 C CA . PHE A 1 303 ? 39.164 13.724 8.447 1.00 19.20 303 PHE A CA 1
ATOM 4422 C C . PHE A 1 303 ? 38.016 12.717 8.500 1.00 18.85 303 PHE A C 1
ATOM 4423 O O . PHE A 1 303 ? 37.806 12.070 9.524 1.00 19.18 303 PHE A O 1
ATOM 4440 N N . ARG A 1 304 ? 37.301 12.541 7.390 1.00 19.52 304 ARG A N 1
ATOM 4441 C CA . ARG A 1 304 ? 36.203 11.579 7.368 1.00 20.78 304 ARG A CA 1
ATOM 4442 C C . ARG A 1 304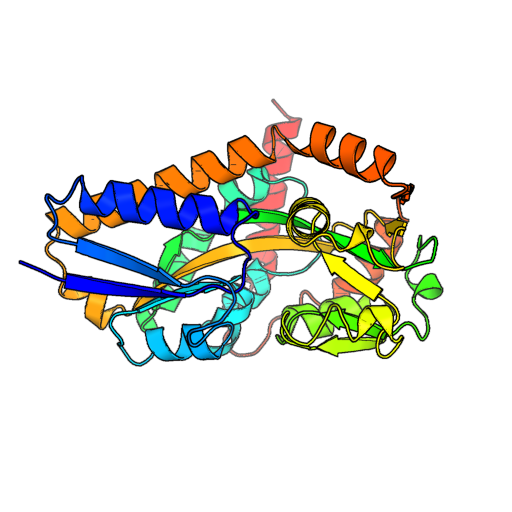 ? 36.716 10.164 7.645 1.00 19.57 304 ARG A C 1
ATOM 4443 O O . ARG A 1 304 ? 36.091 9.405 8.392 1.00 20.17 304 ARG A O 1
ATOM 4464 N N . ALA A 1 305 ? 37.857 9.811 7.059 1.00 19.40 305 ALA A N 1
ATOM 4465 C CA . ALA A 1 305 ? 38.431 8.485 7.276 1.00 20.35 305 ALA A CA 1
ATOM 4466 C C . ALA A 1 305 ? 38.835 8.281 8.737 1.00 20.50 305 ALA A C 1
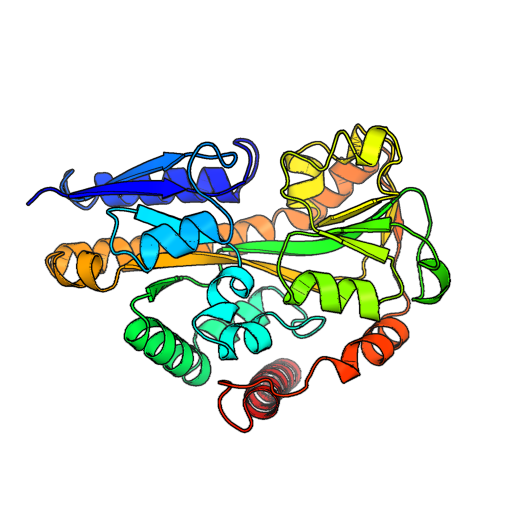ATOM 4467 O O . ALA A 1 305 ? 38.630 7.206 9.300 1.00 21.86 305 ALA A O 1
ATOM 4474 N N . ALA A 1 306 ? 39.427 9.307 9.341 1.00 19.69 306 ALA A N 1
ATOM 4475 C CA . ALA A 1 306 ? 39.821 9.245 10.751 1.00 19.99 306 ALA A CA 1
ATOM 4476 C C . ALA A 1 306 ? 38.617 9.051 11.681 1.00 19.40 306 ALA A C 1
ATOM 4477 O O . ALA A 1 306 ? 38.732 8.432 12.745 1.00 20.11 306 ALA A O 1
ATOM 4484 N N . LEU A 1 307 ? 37.465 9.584 11.282 1.00 18.71 307 LEU A N 1
ATOM 4485 C CA . LEU A 1 307 ? 36.283 9.584 12.140 1.00 18.52 307 LEU A CA 1
ATOM 4486 C C . LEU A 1 307 ? 35.348 8.394 11.909 1.00 19.69 307 LEU A C 1
ATOM 4487 O O . LEU A 1 307 ? 34.507 8.080 12.755 1.00 18.63 307 LEU A O 1
ATOM 4503 N N . LYS A 1 308 ? 35.461 7.737 10.763 1.00 21.80 308 LYS A N 1
ATOM 4504 C CA . LYS A 1 308 ? 34.534 6.658 10.437 1.00 23.80 308 LYS A CA 1
ATOM 4505 C C . LYS A 1 308 ? 34.418 5.577 11.527 1.00 23.14 308 LYS A C 1
ATOM 4506 O O . LYS A 1 308 ? 33.337 5.043 11.760 1.00 22.17 308 LYS A O 1
ATOM 4525 N N . PRO A 1 309 ? 35.525 5.240 12.196 1.00 23.48 309 PRO A N 1
ATOM 4526 C CA . PRO A 1 309 ? 35.417 4.212 13.242 1.00 23.45 309 PRO A CA 1
ATOM 4527 C C . PRO A 1 309 ? 34.471 4.560 14.393 1.00 22.80 309 PRO A C 1
ATOM 4528 O O . PRO A 1 309 ? 34.108 3.669 15.166 1.00 23.33 309 PRO A O 1
ATOM 4539 N N . LEU A 1 310 ? 34.076 5.824 14.502 1.00 21.28 310 LEU A N 1
ATOM 4540 C CA . LEU A 1 310 ? 33.197 6.252 15.581 1.00 20.30 310 LEU A CA 1
ATOM 4541 C C . LEU A 1 310 ? 31.740 5.916 15.325 1.00 19.67 310 LEU A C 1
ATOM 4542 O O . LEU A 1 310 ? 30.915 6.072 16.218 1.00 21.02 310 LEU A O 1
ATOM 4558 N N . TYR A 1 311 ? 31.411 5.467 14.116 1.00 19.02 311 TYR A N 1
ATOM 4559 C CA . TYR A 1 311 ? 30.026 5.120 13.781 1.00 19.74 311 TYR A CA 1
ATOM 4560 C C . TYR A 1 311 ? 29.698 3.694 14.212 1.00 21.51 311 TYR A C 1
ATOM 4561 O O . TYR A 1 311 ? 29.171 2.905 13.432 1.00 23.47 311 TYR A O 1
ATOM 4579 N N . LYS A 1 312 ? 29.989 3.372 15.464 1.00 23.70 312 LYS A N 1
ATOM 4580 C CA . LYS A 1 312 ? 29.791 2.031 15.976 1.00 25.83 312 LYS A CA 1
ATOM 4581 C C . LYS A 1 312 ? 28.759 2.070 17.088 1.00 24.25 312 LYS A C 1
ATOM 4582 O O . LYS A 1 312 ? 28.747 2.995 17.900 1.00 23.91 312 LYS A O 1
ATOM 4601 N N . GLU A 1 313 ? 27.872 1.081 17.107 1.00 24.69 313 GLU A N 1
ATOM 4602 C CA . GLU A 1 313 ? 26.827 1.012 18.118 1.00 26.20 313 GLU A CA 1
ATOM 4603 C C . GLU A 1 313 ? 27.375 0.849 19.521 1.00 26.36 313 GLU A C 1
ATOM 4604 O O . GLU A 1 313 ? 28.256 0.020 19.767 1.00 27.35 313 GLU A O 1
ATOM 4616 N N . GLN A 1 314 ? 26.837 1.644 20.437 1.00 26.20 314 GLN A N 1
ATOM 4617 C CA . GLN A 1 314 ? 27.150 1.527 21.850 1.00 26.22 314 GLN A CA 1
ATOM 4618 C C . GLN A 1 314 ? 25.979 0.880 22.561 1.00 26.56 314 GLN A C 1
ATOM 4619 O O . GLN A 1 314 ? 24.868 0.838 22.036 1.00 26.57 314 GLN A O 1
ATOM 4633 N N . LYS A 1 315 ? 26.235 0.397 23.767 1.00 27.62 315 LYS A N 1
ATOM 4634 C CA . LYS A 1 315 ? 25.216 -0.232 24.581 1.00 28.45 315 LYS A CA 1
ATOM 4635 C C . LYS A 1 315 ? 24.020 0.698 24.737 1.00 26.87 315 LYS A C 1
ATOM 4636 O O . LYS A 1 315 ? 24.182 1.903 24.934 1.00 26.64 315 LYS A O 1
ATOM 4655 N N . GLY A 1 316 ? 22.820 0.138 24.638 1.00 25.93 316 GLY A N 1
ATOM 4656 C CA . GLY A 1 316 ? 21.606 0.922 24.783 1.00 25.37 316 GLY A CA 1
ATOM 4657 C C . GLY A 1 316 ? 21.119 1.606 23.520 1.00 24.49 316 GLY A C 1
ATOM 4658 O O . GLY A 1 316 ? 20.046 2.199 23.517 1.00 25.00 316 GLY A O 1
ATOM 4662 N N . MET A 1 317 ? 21.897 1.541 22.444 1.00 23.62 317 MET A N 1
ATOM 4663 C CA . MET A 1 317 ? 21.443 2.082 21.173 1.00 23.44 317 MET A CA 1
ATOM 4664 C C . MET A 1 317 ? 20.491 1.116 20.498 1.00 23.91 317 MET A C 1
ATOM 4665 O O . MET A 1 317 ? 20.544 -0.094 20.725 1.00 25.21 317 MET A O 1
ATOM 4679 N N . THR A 1 318 ? 19.630 1.657 19.648 1.00 23.99 318 THR A N 1
ATOM 4680 C CA . THR A 1 318 ? 18.759 0.835 18.827 1.00 24.73 318 THR A CA 1
ATOM 4681 C C . THR A 1 318 ? 19.592 0.144 17.752 1.00 25.18 318 THR A C 1
ATOM 4682 O O . THR A 1 318 ? 20.370 0.793 17.060 1.00 24.33 318 THR A O 1
ATOM 4693 N N . PRO A 1 319 ? 19.443 -1.182 17.616 1.00 26.45 319 PRO A N 1
ATOM 4694 C CA . PRO A 1 319 ? 20.189 -1.876 16.565 1.00 26.46 319 PRO A CA 1
ATOM 4695 C C . PRO A 1 319 ? 19.970 -1.224 15.209 1.00 25.42 319 PRO A C 1
ATOM 4696 O O . PRO A 1 319 ? 18.836 -0.941 14.823 1.00 27.11 319 PRO A O 1
ATOM 4707 N N . GLY A 1 320 ? 21.062 -0.956 14.507 1.00 23.97 320 GLY A N 1
ATOM 4708 C CA . GLY A 1 320 ? 21.002 -0.389 13.176 1.00 22.62 320 GLY A CA 1
ATOM 4709 C C . GLY A 1 320 ? 20.799 1.114 13.124 1.00 21.69 320 GLY A C 1
ATOM 4710 O O . GLY A 1 320 ? 20.538 1.656 12.052 1.00 22.94 320 GLY A O 1
ATOM 4714 N N . ILE A 1 321 ? 20.935 1.805 14.252 1.00 20.04 321 ILE A N 1
ATOM 4715 C CA . ILE A 1 321 ? 20.613 3.229 14.282 1.00 19.29 321 ILE A CA 1
ATOM 4716 C C . ILE A 1 321 ? 21.464 4.047 13.306 1.00 18.79 321 ILE A C 1
ATOM 4717 O O . ILE A 1 321 ? 20.949 4.944 12.647 1.00 18.62 321 ILE A O 1
ATOM 4733 N N . TYR A 1 322 ? 22.754 3.748 13.190 1.00 19.54 322 TYR A N 1
ATOM 4734 C CA . TYR A 1 322 ? 23.608 4.519 12.281 1.00 19.05 322 TYR A CA 1
ATOM 4735 C C . TYR A 1 322 ? 23.181 4.265 10.843 1.00 19.88 322 TYR A C 1
ATOM 4736 O O . TYR A 1 322 ? 23.068 5.191 10.041 1.00 19.81 322 TYR A O 1
ATOM 4754 N N . GLN A 1 323 ? 22.915 3.008 10.523 1.00 21.88 323 GLN A N 1
ATOM 4755 C CA . GLN A 1 323 ? 22.454 2.672 9.186 1.00 22.84 323 GLN A CA 1
ATOM 4756 C C . GLN A 1 323 ? 21.132 3.386 8.873 1.00 23.03 323 GLN A C 1
ATOM 4757 O O . GLN A 1 323 ? 20.912 3.853 7.757 1.00 23.44 323 GLN A O 1
ATOM 4771 N N . SER A 1 324 ? 20.258 3.494 9.866 1.00 22.43 324 SER A N 1
ATOM 4772 C CA . SER A 1 324 ? 18.987 4.176 9.662 1.00 22.31 324 SER A CA 1
ATOM 4773 C C . SER A 1 324 ? 19.207 5.665 9.391 1.00 21.27 324 SER A C 1
ATOM 4774 O O . SER A 1 324 ? 18.550 6.246 8.533 1.00 21.74 324 SER A O 1
ATOM 4782 N N . ILE A 1 325 ? 20.122 6.288 10.130 1.00 19.52 325 ILE A N 1
ATOM 4783 C CA . ILE A 1 325 ? 20.453 7.690 9.904 1.00 19.07 325 ILE A CA 1
ATOM 4784 C C . ILE A 1 325 ? 21.048 7.881 8.503 1.00 18.77 325 ILE A C 1
ATOM 4785 O O . ILE A 1 325 ? 20.642 8.775 7.764 1.00 18.77 325 ILE A O 1
ATOM 4801 N N . PHE A 1 326 ? 22.004 7.035 8.139 1.00 19.61 326 PHE A N 1
ATOM 4802 C CA . PHE A 1 326 ? 22.648 7.135 6.831 1.00 21.09 326 PHE A CA 1
ATOM 4803 C C . PHE A 1 326 ? 21.631 6.985 5.702 1.00 22.40 326 PHE A C 1
ATOM 4804 O O . PHE A 1 326 ? 21.717 7.673 4.687 1.00 22.32 326 PHE A O 1
ATOM 4821 N N . LYS A 1 327 ? 20.672 6.082 5.879 1.00 23.12 327 LYS A N 1
ATOM 4822 C CA . LYS A 1 327 ? 19.652 5.847 4.868 1.00 24.30 327 LYS A CA 1
ATOM 4823 C C . LYS A 1 327 ? 18.825 7.108 4.631 1.00 23.15 327 LYS A C 1
ATOM 4824 O O . LYS A 1 327 ? 18.528 7.458 3.486 1.00 22.50 327 LYS A O 1
ATOM 4843 N N . GLU A 1 328 ? 18.439 7.781 5.711 1.00 22.28 328 GLU A N 1
ATOM 4844 C CA . GLU A 1 328 ? 17.677 9.022 5.600 1.00 22.39 328 GLU A CA 1
ATOM 4845 C C . GLU A 1 328 ? 18.482 10.107 4.889 1.00 20.41 328 GLU A C 1
ATOM 4846 O O . GLU A 1 328 ? 17.978 10.777 3.991 1.00 20.23 328 GLU A O 1
ATOM 4858 N N . LEU A 1 329 ? 19.724 10.302 5.313 1.00 19.75 329 LEU A N 1
ATOM 4859 C CA . LEU A 1 329 ? 20.567 11.329 4.714 1.00 18.98 329 LEU A CA 1
ATOM 4860 C C . LEU A 1 329 ? 20.824 11.049 3.230 1.00 19.44 329 LEU A C 1
ATOM 4861 O O . LEU A 1 329 ? 20.735 11.948 2.386 1.00 20.06 329 LEU A O 1
ATOM 4877 N N . ASP A 1 330 ? 21.134 9.796 2.911 1.00 20.54 330 ASP A N 1
ATOM 4878 C CA . ASP A 1 330 ? 21.353 9.412 1.523 1.00 21.75 330 ASP A CA 1
ATOM 4879 C C . ASP A 1 330 ? 20.110 9.694 0.668 1.00 21.71 330 ASP A C 1
ATOM 4880 O O . ASP A 1 330 ? 20.216 10.200 -0.451 1.00 21.54 330 ASP A O 1
ATOM 4889 N N . ALA A 1 331 ? 18.931 9.398 1.203 1.00 20.84 331 ALA A N 1
ATOM 4890 C CA . ALA A 1 331 ? 17.703 9.622 0.444 1.00 21.76 331 ALA A CA 1
ATOM 4891 C C . ALA A 1 331 ? 17.431 11.106 0.219 1.00 21.64 331 ALA A C 1
ATOM 4892 O O . ALA A 1 331 ? 17.030 11.500 -0.880 1.00 21.45 331 ALA A O 1
ATOM 4899 N N . MET A 1 332 ? 17.642 11.938 1.242 1.00 21.74 332 MET A N 1
ATOM 4900 C CA . MET A 1 332 ? 17.374 13.358 1.057 1.00 22.21 332 MET A CA 1
ATOM 4901 C C . MET A 1 332 ? 18.367 13.966 0.059 1.00 21.79 332 MET A C 1
ATOM 4902 O O . MET A 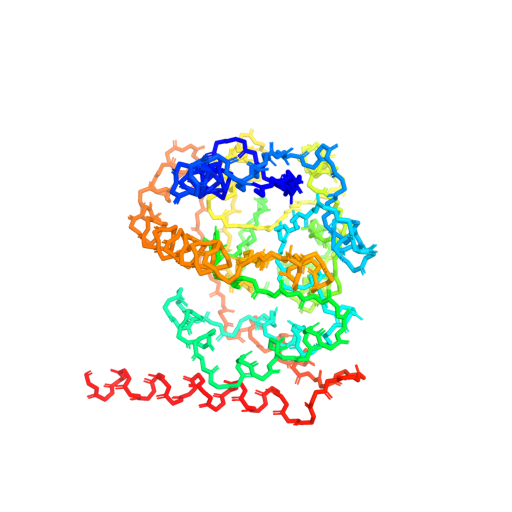1 332 ? 17.982 14.787 -0.777 1.00 22.64 332 MET A O 1
ATOM 4916 N N . ARG A 1 333 ? 19.621 13.522 0.102 1.00 22.49 333 ARG A N 1
ATOM 4917 C CA . ARG A 1 333 ? 20.628 13.987 -0.847 1.00 22.84 333 ARG A CA 1
ATOM 4918 C C . ARG A 1 333 ? 20.291 13.549 -2.266 1.00 23.12 333 ARG A C 1
ATOM 4919 O O . ARG A 1 333 ? 20.423 14.329 -3.212 1.00 24.93 333 ARG A O 1
ATOM 4940 N N . ALA A 1 334 ? 19.844 12.306 -2.412 1.00 22.56 334 ALA A N 1
ATOM 4941 C CA . ALA A 1 334 ? 19.499 11.770 -3.718 1.00 22.28 334 ALA A CA 1
ATOM 4942 C C . ALA A 1 334 ? 18.348 12.561 -4.341 1.00 22.52 334 ALA A C 1
ATOM 4943 O O . ALA A 1 334 ? 18.375 12.903 -5.538 1.00 23.45 334 ALA A O 1
ATOM 4950 N N . GLU A 1 335 ? 17.331 12.842 -3.533 1.00 23.42 335 GLU A N 1
ATOM 4951 C CA . GLU A 1 335 ? 16.174 13.597 -3.994 1.00 25.62 335 GLU A CA 1
ATOM 4952 C C . GLU A 1 335 ? 16.545 15.033 -4.353 1.00 27.01 335 GLU A C 1
ATOM 4953 O O . GLU A 1 335 ? 16.104 15.555 -5.366 1.00 27.72 335 GLU A O 1
ATOM 4965 N N . ASN A 1 336 ? 17.352 15.679 -3.515 1.00 28.48 336 ASN A N 1
ATOM 4966 C CA . ASN A 1 336 ? 17.843 17.021 -3.829 1.00 31.21 336 ASN A CA 1
ATOM 4967 C C . ASN A 1 336 ? 18.594 17.060 -5.160 1.00 31.36 336 ASN A C 1
ATOM 4968 O O . ASN A 1 336 ? 18.375 17.947 -5.985 1.00 31.96 336 ASN A O 1
ATOM 4979 N N . LEU A 1 337 ? 19.481 16.093 -5.364 1.00 31.08 337 LEU A N 1
ATOM 4980 C CA . LEU A 1 337 ? 20.256 16.016 -6.594 1.00 30.89 337 LEU A CA 1
ATOM 4981 C C . LEU A 1 337 ? 19.327 15.849 -7.796 1.00 29.67 337 LEU A C 1
ATOM 4982 O O . LEU A 1 337 ? 19.531 16.458 -8.8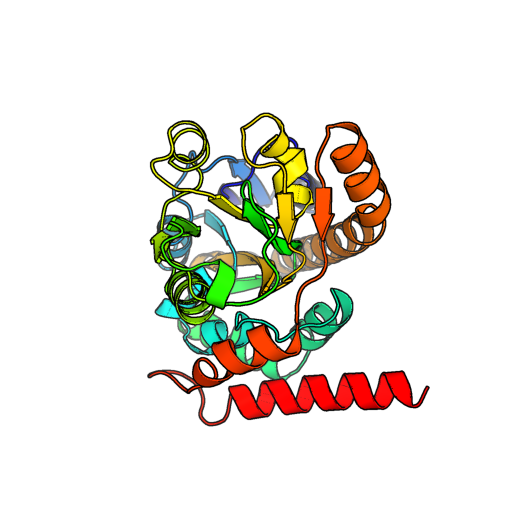45 1.00 30.46 337 LEU A O 1
ATOM 4998 N N . TYR A 1 338 ? 18.299 15.025 -7.636 1.00 27.80 338 TYR A N 1
ATOM 4999 C CA . TYR A 1 338 ? 17.391 14.725 -8.733 1.00 26.78 338 TYR A CA 1
ATOM 5000 C C . TYR A 1 338 ? 16.598 15.958 -9.164 1.00 27.27 338 TYR A C 1
ATOM 5001 O O . TYR A 1 338 ? 16.430 16.206 -10.356 1.00 27.90 338 TYR A O 1
ATOM 5019 N N . PHE A 1 339 ? 16.107 16.724 -8.194 1.00 28.33 339 PHE A N 1
ATOM 5020 C CA . PHE A 1 339 ? 15.295 17.906 -8.483 1.00 29.20 339 PHE A CA 1
ATOM 5021 C C . PHE A 1 339 ? 16.136 19.178 -8.596 1.00 31.52 339 PHE A C 1
ATOM 5022 O O . PHE A 1 339 ? 17.360 19.135 -8.484 1.00 32.91 339 PHE A O 1
#

Secondary structure (DSSP, 8-state):
--EEEEEE----TTSHHHHHHHHHHHHHHHHTTTSEEEEEE-TTSSS-THHHHHHHHHT-SEEEEE-GGGGTTTS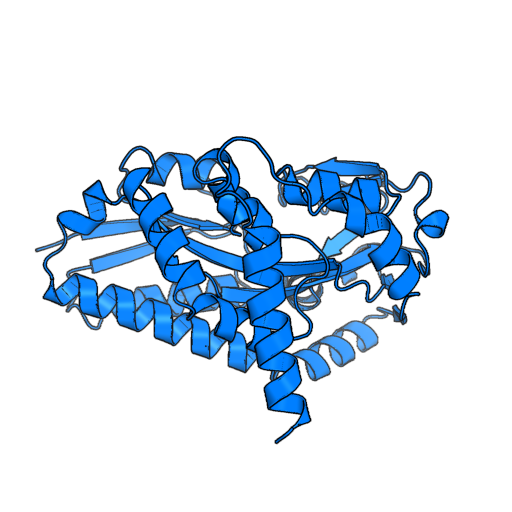THHHHHT-TT--SSHHHHHHHHTSHHHHHHHHHHHHTTEEEEEEEEEEEEEEEEESS---SGGGGTT-EEEE-SSHHHHHHHHHHTSEEEE--GGGTHHHHHHTSSSBEEE-HHHHHHTTGGGSS--EEEEEEEEEEEEEEEEEHHHHTTS-HHHHHHHHHHHHHHHHHHHHHHHHHHHHHHHHHHHTT-EEE---HHHHHHHHGGG----TTSPTTHHHHHHHHHHHHHHHHHH-

CATH classification: 3.40.190.170

Organism: Maridesulfovibrio salexigens (strain ATCC 14822 / DSM 2638 / NCIMB 8403 / VKM B-1763) (NCBI:txid526222)